Protein AF-A0A9W8MQJ8-F1 (afdb_monomer)

Secondary structure (DSSP, 8-state):
---HHHHHHHHHHHHHHHHHHHHHHHHHHHHHHHHHHHHHHHHHHHHHHHHHHHHHHHHHHHTTTSTTHHHHHHHHHHS-HHHH--EEEEEETTEEEEEEEEETTB-TTHHHHHHHHHHHHHHHHHTTSSSPPSSPPPPPEEEEEEEE-PPPPTT-BGGGB-HHHHHHS-HHHHHHHTPBPP----B-HHHHHHHHTTTT--STTGGGGSPPTT-TTSPPTT--B-TT----

Foldseek 3Di:
DQDPVNVVVVVVVVVVVVVVVVVVVVVVVVVVVVVVVVVVVVVVVLVVLVVLLVLLLVLLVVVVPDPLSVVVNVQSVPDDSPLLAPWDFDDDPNATATEGAAEQFFQPLCVVVSLLSVLSSVLVQCVPPLAGDDDDDDAAYHYDPHYDPDDDAADEEPLGTHPVVCVPDDPVVNVVSPHDHHDWRWAALQSSLSSVQCSQPRDRNCSVSRHDSPDPVRDDHDDTDTSRPDPD

Structure (mmCIF, N/CA/C/O backbone):
data_AF-A0A9W8MQJ8-F1
#
_entry.id   AF-A0A9W8MQJ8-F1
#
loop_
_atom_site.group_PDB
_atom_site.id
_atom_site.type_symbol
_atom_site.label_atom_id
_atom_site.label_alt_id
_atom_site.label_comp_id
_atom_site.label_asym_id
_atom_site.label_entity_id
_atom_site.label_seq_id
_atom_site.pdbx_PDB_ins_code
_atom_site.Cartn_x
_atom_site.Cartn_y
_atom_site.Cartn_z
_atom_site.occupancy
_atom_site.B_iso_or_equiv
_atom_site.auth_seq_id
_atom_site.auth_comp_id
_atom_site.auth_asym_id
_atom_site.auth_atom_id
_atom_site.pdbx_PDB_model_num
ATOM 1 N N . MET A 1 1 ? -37.441 23.203 63.331 1.00 67.31 1 MET A N 1
ATOM 2 C CA . MET A 1 1 ? -36.035 23.639 63.467 1.00 67.31 1 MET A CA 1
ATOM 3 C C . MET A 1 1 ? -35.175 22.604 62.772 1.00 67.31 1 MET A C 1
ATOM 5 O O . MET A 1 1 ? -35.287 21.440 63.124 1.00 67.31 1 MET A O 1
ATOM 9 N N . ILE A 1 2 ? -34.408 23.003 61.759 1.00 65.81 2 ILE A N 1
ATOM 10 C CA . ILE A 1 2 ? -33.401 22.131 61.138 1.00 65.81 2 ILE A CA 1
ATOM 11 C C . ILE A 1 2 ? -32.207 22.109 62.092 1.00 65.81 2 ILE A C 1
ATOM 13 O O . ILE A 1 2 ? -31.791 23.170 62.564 1.00 65.81 2 ILE A O 1
ATOM 17 N N . THR A 1 3 ? -31.699 20.929 62.436 1.00 83.75 3 THR A N 1
ATOM 18 C CA . THR A 1 3 ? -30.533 20.832 63.321 1.00 83.75 3 THR A CA 1
ATOM 19 C C . THR A 1 3 ? -29.266 21.237 62.563 1.00 83.75 3 THR A C 1
ATOM 21 O O . THR A 1 3 ? -29.166 21.065 61.349 1.00 83.75 3 THR A O 1
ATOM 24 N N . LEU A 1 4 ? -28.275 21.786 63.269 1.00 77.69 4 LEU A N 1
ATOM 25 C CA . LEU A 1 4 ? -26.980 22.163 62.681 1.00 77.69 4 LEU A CA 1
ATOM 26 C C . LEU A 1 4 ? -26.311 20.993 61.934 1.00 77.69 4 LEU A C 1
ATOM 28 O O . LEU A 1 4 ? -25.700 21.204 60.889 1.00 77.6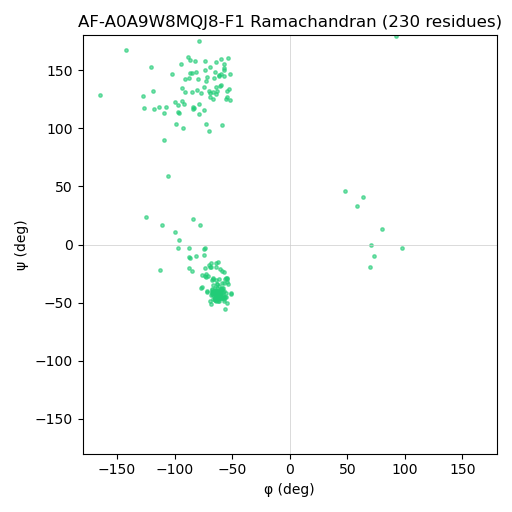9 4 LEU A O 1
ATOM 32 N N . GLU A 1 5 ? -26.495 19.761 62.412 1.00 76.38 5 GLU A N 1
ATOM 33 C CA . GLU A 1 5 ? -26.018 18.545 61.739 1.00 76.38 5 GLU A CA 1
ATOM 34 C C . GLU A 1 5 ? -26.716 18.284 60.398 1.00 76.38 5 GLU A C 1
ATOM 36 O O . GLU A 1 5 ? -26.059 17.914 59.426 1.00 76.38 5 GLU A O 1
ATOM 41 N N . GLN A 1 6 ? -28.030 18.520 60.309 1.00 78.44 6 GLN A N 1
ATOM 42 C CA . GLN A 1 6 ? -28.776 18.383 59.053 1.00 78.44 6 GLN A CA 1
ATOM 43 C C . GLN A 1 6 ? -28.312 19.414 58.017 1.00 78.44 6 GLN A C 1
ATOM 45 O O . GLN A 1 6 ? -28.150 19.080 56.843 1.00 78.44 6 GLN A O 1
ATOM 50 N N . ALA A 1 7 ? -28.040 20.650 58.449 1.00 79.81 7 ALA A N 1
ATOM 51 C CA . ALA A 1 7 ? -27.494 21.687 57.577 1.00 79.81 7 ALA A CA 1
ATOM 52 C C . ALA A 1 7 ? -26.069 21.348 57.099 1.00 79.81 7 ALA A C 1
ATOM 54 O O . ALA A 1 7 ? -25.767 21.502 55.915 1.00 79.81 7 ALA A O 1
ATOM 55 N N . ALA A 1 8 ? -25.211 20.831 57.985 1.00 82.88 8 ALA A N 1
ATOM 56 C CA . ALA A 1 8 ? -23.853 20.413 57.635 1.00 82.88 8 ALA A CA 1
ATOM 57 C C . ALA A 1 8 ? -23.849 19.243 56.635 1.00 82.88 8 ALA A C 1
ATOM 59 O O . ALA A 1 8 ? -23.173 19.315 55.609 1.00 82.88 8 ALA A O 1
ATOM 60 N N . SER A 1 9 ? -24.664 18.212 56.878 1.00 84.19 9 SER A N 1
ATOM 61 C CA . SER A 1 9 ? -24.816 17.061 55.978 1.00 84.19 9 SER A CA 1
ATOM 62 C C . SER A 1 9 ? -25.276 17.480 54.576 1.00 84.19 9 SER A C 1
ATOM 64 O O . SER A 1 9 ? -24.737 17.005 53.574 1.00 84.19 9 SER A O 1
ATOM 66 N N . PHE A 1 10 ? -26.208 18.432 54.494 1.00 89.00 10 PHE A N 1
ATOM 67 C CA . PHE A 1 10 ? -26.701 18.957 53.223 1.00 89.00 10 PHE A CA 1
ATOM 68 C C . PHE A 1 10 ? -25.620 19.708 52.427 1.00 89.00 10 PHE A C 1
ATOM 70 O O . PHE A 1 10 ? -25.479 19.495 51.222 1.00 89.00 10 PHE A O 1
ATOM 77 N N . VAL A 1 11 ? -24.807 20.541 53.087 1.00 91.62 11 VAL A N 1
ATOM 78 C CA . VAL A 1 11 ? -23.698 21.268 52.438 1.00 91.62 11 VAL A CA 1
ATOM 79 C C . VAL A 1 11 ? -22.618 20.309 51.934 1.00 91.62 11 VAL A C 1
ATOM 81 O O . VAL A 1 11 ? -22.105 20.486 50.824 1.00 91.62 11 VAL A O 1
ATOM 84 N N . THR A 1 12 ? -22.296 19.266 52.705 1.00 90.44 12 THR A N 1
ATOM 85 C CA . THR A 1 12 ? -21.372 18.215 52.264 1.00 90.44 12 THR A CA 1
ATOM 86 C C . THR A 1 12 ? -21.927 17.489 51.042 1.00 90.44 12 THR A C 1
ATOM 88 O O . THR A 1 12 ? -21.220 17.367 50.047 1.00 90.44 12 THR A O 1
ATOM 91 N N . HIS A 1 13 ? -23.204 17.097 51.064 1.00 89.88 13 HIS A N 1
ATOM 92 C CA . HIS A 1 13 ? -23.845 16.419 49.939 1.00 89.88 13 HIS A CA 1
ATOM 93 C C . HIS A 1 13 ? -23.846 17.269 48.658 1.00 89.88 13 HIS A C 1
ATOM 95 O O . HIS A 1 13 ? -23.476 16.772 47.595 1.00 89.88 13 HIS A O 1
ATOM 101 N N . LEU A 1 14 ? -24.172 18.563 48.749 1.00 93.75 14 LEU A N 1
ATOM 102 C CA . LEU A 1 14 ? -24.102 19.479 47.604 1.00 93.75 14 LEU A CA 1
ATOM 103 C C . LEU A 1 14 ? -22.675 19.646 47.066 1.00 93.75 14 LEU A C 1
ATOM 105 O O . LEU A 1 14 ? -22.480 19.725 45.853 1.00 93.75 14 LEU A O 1
ATOM 109 N N . SER A 1 15 ? -21.676 19.679 47.949 1.00 90.56 15 SER A N 1
ATOM 110 C CA . SER A 1 15 ? -20.266 19.754 47.551 1.00 90.56 15 SER A CA 1
ATOM 111 C C . SER A 1 15 ? -19.833 18.491 46.804 1.00 90.56 15 SER A C 1
ATOM 113 O O . SER A 1 15 ? -19.193 18.589 45.758 1.00 90.56 15 SER A O 1
ATOM 115 N N . THR A 1 16 ? -20.245 17.315 47.283 1.00 92.31 16 THR A N 1
ATOM 116 C CA . THR A 1 16 ? -20.010 16.036 46.603 1.00 92.31 16 THR A CA 1
ATOM 117 C C . THR A 1 16 ? -20.702 15.988 45.242 1.00 92.31 16 THR A C 1
ATOM 119 O O . THR A 1 16 ? -20.059 15.654 44.255 1.00 92.31 16 THR A O 1
ATOM 122 N N . LEU A 1 17 ? -21.973 16.397 45.149 1.00 91.00 17 LEU A N 1
ATOM 123 C CA . LEU A 1 17 ? -22.694 16.453 43.871 1.00 91.00 17 LEU A CA 1
ATOM 124 C C . LEU A 1 17 ? -22.015 17.384 42.861 1.00 91.00 17 LEU A C 1
ATOM 126 O O . LEU A 1 17 ? -21.925 17.054 41.680 1.00 91.00 17 LEU A O 1
ATOM 130 N N . ARG A 1 18 ? -21.503 18.533 43.317 1.00 91.06 18 ARG A N 1
ATOM 131 C CA . ARG A 1 18 ? -20.758 19.462 42.462 1.00 91.06 18 ARG A CA 1
ATOM 132 C C . ARG A 1 18 ? -19.459 18.843 41.944 1.00 91.06 18 ARG A C 1
ATOM 134 O O . ARG A 1 18 ? -19.143 19.046 40.777 1.00 91.06 18 ARG A O 1
ATOM 141 N N . LEU A 1 19 ? -18.728 18.103 42.780 1.00 90.12 19 LEU A N 1
ATOM 142 C CA . 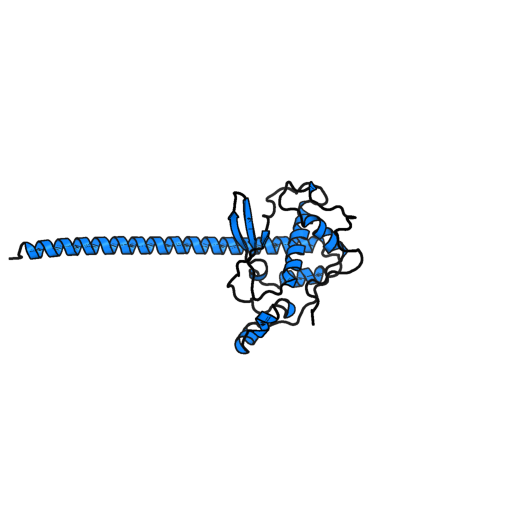LEU A 1 19 ? -17.523 17.385 42.355 1.00 90.12 19 LEU A CA 1
ATOM 143 C C . LEU A 1 19 ? -17.857 16.306 41.321 1.00 90.12 19 LEU A C 1
ATOM 145 O O . LEU A 1 19 ? -17.273 16.324 40.244 1.00 90.12 19 LEU A O 1
ATOM 149 N N . CYS A 1 20 ? -18.867 15.470 41.579 1.00 89.69 20 CYS A N 1
ATOM 150 C CA . CYS A 1 20 ? -19.308 14.452 40.621 1.00 89.69 20 CYS A CA 1
ATOM 151 C C . CYS A 1 20 ? -19.744 15.060 39.278 1.00 89.69 20 CYS A C 1
ATOM 153 O O . CYS A 1 20 ? -19.476 14.485 38.228 1.00 89.69 20 CYS A O 1
ATOM 155 N N . LEU A 1 21 ? -20.392 16.231 39.288 1.00 88.44 21 LEU A N 1
ATOM 156 C CA . LEU A 1 21 ? -20.777 16.932 38.060 1.00 88.44 21 LEU A CA 1
ATOM 157 C C . LEU A 1 21 ? -19.558 17.451 37.280 1.00 88.44 21 LEU A C 1
ATOM 159 O O . LEU A 1 21 ? -19.539 17.374 36.055 1.00 88.44 21 LEU A O 1
ATOM 163 N N . ILE A 1 22 ? -18.547 17.985 37.972 1.00 86.75 22 ILE A N 1
ATOM 164 C CA . ILE A 1 22 ? -17.299 18.443 37.341 1.00 86.75 22 ILE A CA 1
ATOM 165 C C . ILE A 1 22 ? -16.552 17.257 36.726 1.00 86.75 22 ILE A C 1
ATOM 167 O O . ILE A 1 22 ? -16.147 17.345 35.571 1.00 86.75 22 ILE A O 1
ATOM 171 N N . GLU A 1 23 ? -16.422 16.153 37.461 1.00 85.94 23 GLU A N 1
ATOM 172 C CA . GLU A 1 23 ? -15.783 14.922 36.983 1.00 85.94 23 GLU A CA 1
ATOM 173 C C . GLU A 1 23 ? -16.525 14.332 35.776 1.00 85.94 23 GLU A C 1
ATOM 175 O O . GLU A 1 23 ? -15.894 13.962 34.791 1.00 85.94 23 GLU A O 1
ATOM 180 N N . ALA A 1 24 ? -17.862 14.310 35.803 1.00 78.25 24 ALA A N 1
ATOM 181 C CA . ALA A 1 24 ? -18.671 13.843 34.677 1.00 78.25 24 ALA A CA 1
ATOM 182 C C . ALA A 1 24 ? -18.497 14.718 33.423 1.00 78.25 24 ALA A C 1
ATOM 184 O O . ALA A 1 24 ? -18.407 14.191 32.315 1.00 78.25 24 ALA A O 1
ATOM 185 N N . ASN A 1 25 ? -18.408 16.042 33.587 1.00 82.19 25 ASN A N 1
ATOM 186 C CA . ASN A 1 25 ? -18.153 16.957 32.472 1.00 82.19 25 ASN A CA 1
ATOM 187 C C . ASN A 1 25 ? -16.734 16.785 31.910 1.00 82.19 25 ASN A C 1
ATOM 189 O O . ASN A 1 25 ? -16.569 16.715 30.698 1.00 82.19 25 ASN A O 1
ATOM 193 N N . GLN A 1 26 ? -15.724 16.655 32.777 1.00 78.81 26 GLN A N 1
ATOM 194 C CA . GLN A 1 26 ? -14.336 16.419 32.367 1.00 78.81 26 GLN A CA 1
ATOM 195 C C . GLN A 1 26 ? -14.179 15.089 31.623 1.00 78.81 26 GLN A C 1
ATOM 197 O O . GLN A 1 26 ? -13.548 15.053 30.572 1.00 78.81 26 GLN A O 1
ATOM 202 N N . ALA A 1 27 ? -14.804 14.018 32.118 1.00 75.88 27 ALA A N 1
ATOM 203 C CA . ALA A 1 27 ? -14.804 12.724 31.442 1.00 75.88 27 ALA A CA 1
ATOM 204 C C . ALA A 1 27 ? -15.472 12.799 30.055 1.00 75.88 27 ALA A C 1
ATOM 206 O O . ALA A 1 27 ? -14.967 12.214 29.097 1.00 75.88 27 ALA A O 1
ATOM 207 N N . GLY A 1 28 ? -16.573 13.551 29.928 1.00 79.44 28 GLY A N 1
ATOM 208 C CA . GLY A 1 28 ? -17.233 13.791 28.642 1.00 79.44 28 GLY A CA 1
ATOM 209 C C . GLY A 1 28 ? -16.370 14.586 27.653 1.00 79.44 28 GLY A C 1
ATOM 210 O O . GLY A 1 28 ? -16.335 14.257 26.465 1.00 79.44 28 GLY A O 1
ATOM 211 N N . ASP A 1 29 ? -15.640 15.594 28.136 1.00 81.25 29 ASP A N 1
ATOM 212 C CA . ASP A 1 29 ? -14.709 16.384 27.324 1.00 81.25 29 ASP A CA 1
ATOM 213 C C . ASP A 1 29 ? -13.515 15.533 26.848 1.00 81.25 29 ASP A C 1
ATOM 215 O O . ASP A 1 29 ? -13.166 15.567 25.664 1.00 81.25 29 ASP A O 1
ATOM 219 N N . GLU A 1 30 ? -12.937 14.707 27.729 1.00 79.38 30 GLU A N 1
ATOM 220 C CA . GLU A 1 30 ? -11.841 13.786 27.397 1.00 79.38 30 GLU A CA 1
ATOM 221 C C . GLU A 1 30 ? -12.255 12.728 26.364 1.00 79.38 30 GLU A C 1
ATOM 223 O O . GLU A 1 30 ? -11.516 12.473 25.408 1.00 79.38 30 GLU A O 1
ATOM 228 N N . GLU A 1 31 ? -13.443 12.130 26.507 1.00 81.75 31 GLU A N 1
ATOM 229 C CA . GLU A 1 31 ? -13.966 11.151 25.546 1.00 81.75 31 GLU A CA 1
ATOM 230 C C . GLU A 1 31 ? -14.165 11.782 24.160 1.00 81.75 31 GLU A C 1
ATOM 232 O O . GLU A 1 31 ? -13.791 11.207 23.131 1.00 81.75 31 GLU A O 1
ATOM 237 N N . HIS A 1 32 ? -14.712 12.996 24.119 1.00 81.06 32 HIS A N 1
ATOM 238 C CA . HIS A 1 32 ? -14.928 13.729 22.879 1.00 81.06 32 HIS A CA 1
ATOM 239 C C . HIS A 1 32 ? -13.612 14.141 22.200 1.00 81.06 32 HIS A C 1
ATOM 241 O O . HIS A 1 32 ? -13.482 14.014 20.975 1.00 81.06 32 HIS A O 1
ATOM 247 N N . ASP A 1 33 ? -12.615 14.582 22.966 1.00 86.56 33 ASP A N 1
ATOM 248 C CA . ASP A 1 33 ? -11.288 14.902 22.441 1.00 86.56 33 ASP A CA 1
ATOM 249 C C . ASP A 1 33 ? -10.565 13.652 21.928 1.00 86.56 33 ASP A C 1
ATOM 251 O O . ASP A 1 33 ? -9.983 13.672 20.837 1.00 86.56 33 ASP A O 1
ATOM 255 N N . GLN A 1 34 ? -10.670 12.532 22.645 1.00 86.06 34 GLN A N 1
ATOM 256 C CA . GLN A 1 34 ? -10.116 11.254 22.210 1.00 86.06 34 GLN A CA 1
ATOM 257 C C . GLN A 1 34 ? -10.757 10.784 20.898 1.00 86.06 34 GLN A C 1
ATOM 259 O O . GLN A 1 34 ? -10.046 10.420 19.956 1.00 86.06 34 GLN A O 1
ATOM 264 N N . LYS A 1 35 ? -12.086 10.879 20.784 1.00 87.88 35 LYS A N 1
ATOM 265 C CA . LYS A 1 35 ? -12.815 10.548 19.555 1.00 87.88 35 LYS A CA 1
ATOM 266 C C . LYS A 1 35 ? -12.356 11.401 18.371 1.00 87.88 35 LYS A C 1
ATOM 268 O O . LYS A 1 35 ? -12.058 10.860 17.307 1.00 87.88 35 LYS A O 1
ATOM 273 N N . LYS A 1 36 ? -12.215 12.719 18.555 1.00 90.56 36 LYS A N 1
ATOM 274 C CA . LYS A 1 36 ? -11.682 13.619 17.516 1.00 90.56 36 LYS A CA 1
ATOM 275 C C . LYS A 1 36 ? -10.269 13.237 17.088 1.00 90.56 36 LYS A C 1
ATOM 277 O O . LYS A 1 36 ? -9.956 13.273 15.897 1.00 90.56 36 LYS A O 1
ATOM 282 N N . LEU A 1 37 ? -9.401 12.892 18.038 1.00 87.50 37 LEU A N 1
ATOM 283 C CA . LEU A 1 37 ? -8.038 12.456 17.736 1.00 87.50 37 LEU A CA 1
ATOM 284 C C . LEU A 1 37 ? -8.032 11.164 16.916 1.00 87.50 37 LEU A C 1
ATOM 286 O O . LEU A 1 37 ? -7.226 11.032 15.992 1.00 87.50 37 LEU A O 1
ATOM 290 N N . ASP A 1 38 ? -8.915 10.221 17.226 1.00 87.31 38 ASP A N 1
ATOM 291 C CA . ASP A 1 38 ? -8.998 8.953 16.508 1.00 87.31 38 ASP A CA 1
ATOM 292 C C . ASP A 1 38 ? -9.584 9.125 15.100 1.00 87.31 38 ASP A C 1
ATOM 294 O O . ASP A 1 38 ? -8.994 8.622 14.140 1.00 87.31 38 ASP A O 1
ATOM 298 N N . GLU A 1 39 ? -10.611 9.962 14.932 1.00 89.94 39 GLU A N 1
ATOM 299 C CA . GLU A 1 39 ? -11.131 10.363 13.615 1.00 89.94 39 GLU A CA 1
ATOM 300 C C . GLU A 1 39 ? -10.041 11.025 12.753 1.00 89.94 39 GLU A C 1
ATOM 302 O O . GLU A 1 39 ? -9.852 10.677 11.583 1.00 89.94 39 GLU A O 1
ATOM 307 N N . GLN A 1 40 ? -9.252 11.940 13.326 1.00 89.44 40 GLN A N 1
ATOM 308 C CA . GLN A 1 40 ? -8.136 12.580 12.622 1.00 89.44 40 GLN A CA 1
ATOM 309 C C . GLN A 1 40 ? -7.056 11.572 12.210 1.00 89.44 40 GLN A C 1
ATOM 311 O O . GLN A 1 40 ? -6.520 11.645 11.096 1.00 89.44 40 GLN A O 1
ATOM 316 N N . LYS A 1 41 ? -6.717 10.615 13.086 1.00 87.12 41 LYS A N 1
ATOM 317 C CA . LYS A 1 41 ? -5.761 9.544 12.765 1.00 87.12 41 LYS A CA 1
ATOM 318 C C . LYS A 1 41 ? -6.274 8.684 11.618 1.00 87.12 41 LYS A C 1
ATOM 320 O O . LYS A 1 41 ? -5.488 8.360 10.722 1.00 87.12 41 LYS A O 1
ATOM 325 N N . GLU A 1 42 ? -7.551 8.326 11.632 1.00 86.81 42 GLU A N 1
ATOM 326 C CA . GLU A 1 42 ? -8.173 7.485 10.615 1.00 86.81 42 GLU A CA 1
ATOM 327 C C . GLU A 1 42 ? -8.218 8.194 9.255 1.00 86.81 42 GLU A C 1
ATOM 329 O O . GLU A 1 42 ? -7.717 7.657 8.262 1.00 86.81 42 GLU A O 1
ATOM 334 N N . GLN A 1 43 ? -8.647 9.459 9.219 1.00 89.12 43 GLN A N 1
ATOM 335 C CA . GLN A 1 43 ? -8.605 10.296 8.015 1.00 89.12 43 GLN A CA 1
ATOM 336 C C . GLN A 1 43 ? -7.179 10.427 7.459 1.00 89.12 43 GLN A C 1
ATOM 338 O O . GLN A 1 43 ? -6.938 10.278 6.256 1.00 89.12 43 GLN A O 1
ATOM 343 N N . ALA A 1 44 ? -6.186 10.647 8.327 1.00 88.00 44 ALA A N 1
ATOM 344 C CA . ALA A 1 44 ? -4.787 10.721 7.919 1.00 88.00 44 ALA A CA 1
ATOM 345 C C . ALA A 1 44 ? -4.252 9.373 7.401 1.00 88.00 44 ALA A C 1
A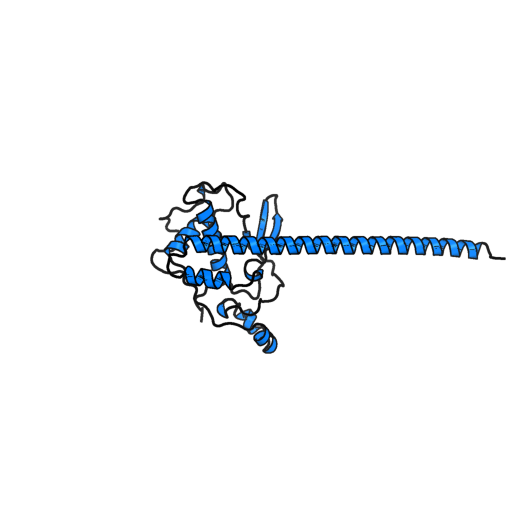TOM 347 O O . ALA A 1 44 ? -3.403 9.341 6.502 1.00 88.00 44 ALA A O 1
ATOM 348 N N . GLN A 1 45 ? -4.690 8.241 7.958 1.00 86.31 45 GLN A N 1
ATOM 349 C CA . GLN A 1 45 ? -4.380 6.909 7.429 1.00 86.31 45 GLN A CA 1
ATOM 350 C C . GLN A 1 45 ? -5.002 6.704 6.048 1.00 86.31 45 GLN A C 1
ATOM 352 O O . GLN A 1 45 ? -4.308 6.273 5.123 1.00 86.31 45 GLN A O 1
ATOM 357 N N . GLU A 1 46 ? -6.271 7.058 5.877 1.00 89.75 46 GLU A N 1
ATOM 358 C CA . GLU A 1 46 ? -6.972 6.907 4.610 1.00 89.75 46 GLU A CA 1
ATOM 359 C C . GLU A 1 46 ? -6.328 7.753 3.506 1.00 89.75 46 GLU A C 1
ATOM 361 O O . GLU A 1 46 ? -5.970 7.226 2.449 1.00 89.75 46 GLU A O 1
ATOM 366 N N . MET A 1 47 ? -6.064 9.037 3.767 1.00 90.06 47 MET A N 1
ATOM 367 C CA . MET A 1 47 ? -5.379 9.919 2.817 1.00 90.06 47 MET A CA 1
ATOM 368 C C . MET A 1 47 ? -3.999 9.383 2.425 1.00 90.06 47 MET A C 1
ATOM 370 O O . MET A 1 47 ? -3.605 9.453 1.257 1.00 90.06 47 MET A O 1
ATOM 374 N N . ARG A 1 48 ? -3.264 8.771 3.363 1.00 88.50 48 ARG A N 1
ATOM 375 C CA . ARG A 1 48 ? -1.995 8.091 3.056 1.00 88.50 48 ARG A CA 1
ATOM 376 C C . ARG A 1 48 ? -2.191 6.892 2.135 1.00 88.50 48 ARG A C 1
ATOM 378 O O . ARG A 1 48 ? -1.418 6.748 1.186 1.00 88.50 48 ARG A O 1
ATOM 385 N N . ARG A 1 49 ? -3.204 6.052 2.376 1.00 90.75 49 ARG A N 1
ATOM 386 C CA . ARG A 1 49 ? -3.533 4.925 1.487 1.00 90.75 49 ARG A CA 1
ATOM 387 C C . ARG A 1 49 ? -3.891 5.430 0.086 1.00 90.75 49 ARG A C 1
ATOM 389 O O . ARG A 1 49 ? -3.384 4.878 -0.890 1.00 90.75 49 ARG A O 1
ATOM 396 N N . ARG A 1 50 ? -4.681 6.510 -0.020 1.00 92.75 50 ARG A N 1
ATOM 397 C CA . ARG A 1 50 ? -5.083 7.122 -1.306 1.00 92.75 50 ARG A CA 1
ATOM 398 C C . ARG A 1 50 ? -3.873 7.624 -2.077 1.00 92.75 50 ARG A C 1
ATOM 400 O O . ARG A 1 50 ? -3.693 7.260 -3.237 1.00 92.75 50 ARG A O 1
ATOM 407 N N . ASN A 1 51 ? -2.996 8.371 -1.410 1.00 92.06 51 ASN A N 1
ATOM 408 C CA . ASN A 1 51 ? -1.761 8.871 -2.008 1.00 92.06 51 ASN A CA 1
ATOM 409 C C . ASN A 1 51 ? -0.848 7.730 -2.470 1.00 92.06 51 ASN A C 1
ATOM 411 O O . ASN A 1 51 ? -0.333 7.766 -3.585 1.00 92.06 51 ASN A O 1
ATOM 415 N N . LEU A 1 52 ? -0.687 6.688 -1.650 1.00 92.44 52 LEU A N 1
ATOM 416 C CA . LEU A 1 52 ? 0.123 5.525 -2.001 1.00 92.44 52 LEU A CA 1
ATOM 417 C C . LEU A 1 52 ? -0.433 4.786 -3.223 1.00 92.44 52 LEU A C 1
ATOM 419 O O . LEU A 1 52 ? 0.326 4.473 -4.140 1.00 92.44 52 LEU A O 1
ATOM 423 N N . ARG A 1 53 ? -1.747 4.526 -3.256 1.00 94.50 53 ARG A N 1
ATOM 424 C CA . ARG A 1 53 ? -2.423 3.942 -4.423 1.00 94.50 53 ARG A CA 1
ATOM 425 C C . ARG A 1 53 ? -2.200 4.812 -5.658 1.00 94.50 53 ARG A C 1
ATOM 427 O O . ARG A 1 53 ? -1.755 4.299 -6.680 1.00 94.50 53 ARG A O 1
ATOM 434 N N . GLY A 1 54 ? -2.414 6.123 -5.540 1.00 94.81 54 GLY A N 1
ATOM 435 C CA . GLY A 1 54 ? -2.205 7.086 -6.621 1.00 94.81 54 GLY A CA 1
ATOM 436 C C . GLY A 1 54 ? -0.779 7.063 -7.175 1.00 94.81 54 GLY A C 1
ATOM 437 O O . GLY A 1 54 ? -0.590 7.008 -8.388 1.00 94.81 54 GLY A O 1
ATOM 438 N N . TRP A 1 55 ? 0.237 7.028 -6.310 1.00 93.75 55 TRP A N 1
ATOM 439 C CA . TRP A 1 55 ? 1.640 6.966 -6.732 1.00 93.75 55 TRP A CA 1
ATOM 440 C C . TRP A 1 55 ? 2.013 5.646 -7.400 1.00 93.75 55 TRP A C 1
ATOM 442 O O . TRP A 1 55 ? 2.754 5.664 -8.383 1.00 93.75 55 TRP A O 1
ATOM 452 N N . ARG A 1 56 ? 1.499 4.516 -6.899 1.00 95.00 56 ARG A N 1
ATOM 453 C CA . ARG A 1 56 ? 1.715 3.196 -7.511 1.00 95.00 56 ARG A CA 1
ATOM 454 C C . ARG A 1 56 ? 1.072 3.121 -8.894 1.00 95.00 56 ARG A C 1
ATOM 456 O O . ARG A 1 56 ? 1.743 2.740 -9.847 1.00 95.00 56 ARG A O 1
ATOM 463 N N . LEU A 1 57 ? -0.176 3.578 -9.022 1.00 95.38 57 LEU A N 1
ATOM 464 C CA . LEU A 1 57 ? -0.862 3.671 -10.313 1.00 95.38 57 LEU A CA 1
ATOM 465 C C . LEU A 1 57 ? -0.110 4.585 -11.283 1.00 95.38 57 LEU A C 1
ATOM 467 O O . LEU A 1 57 ? 0.111 4.210 -12.430 1.00 95.38 57 LEU A O 1
ATOM 471 N N . ALA A 1 58 ? 0.328 5.761 -10.829 1.00 94.75 58 ALA A N 1
ATOM 472 C CA . ALA A 1 58 ? 1.109 6.675 -11.656 1.00 94.75 58 ALA A CA 1
ATOM 473 C C . ALA A 1 58 ? 2.424 6.037 -12.130 1.00 94.75 58 ALA A C 1
ATOM 475 O O . ALA A 1 58 ? 2.758 6.155 -13.305 1.00 94.75 58 ALA A O 1
ATOM 476 N N . ALA A 1 59 ? 3.138 5.323 -11.254 1.00 93.88 59 ALA A N 1
ATOM 477 C CA . ALA A 1 59 ? 4.379 4.635 -11.604 1.00 93.88 59 ALA A CA 1
ATOM 478 C C . ALA A 1 59 ? 4.152 3.530 -12.650 1.00 93.88 59 ALA A C 1
ATOM 480 O O . ALA A 1 59 ? 4.880 3.463 -13.637 1.00 93.88 59 ALA A O 1
ATOM 481 N N . CYS A 1 60 ? 3.106 2.716 -12.489 1.00 94.69 60 CYS A N 1
ATOM 482 C CA . CYS A 1 60 ? 2.748 1.693 -13.470 1.00 94.69 60 CYS A CA 1
ATOM 483 C C . CYS A 1 60 ? 2.312 2.294 -14.815 1.00 94.69 60 CYS A C 1
ATOM 485 O O . CYS A 1 60 ? 2.697 1.774 -15.859 1.00 94.69 60 CYS A O 1
ATOM 487 N N . LYS A 1 61 ? 1.585 3.422 -14.820 1.00 95.56 61 LYS A N 1
ATOM 488 C CA . LYS A 1 61 ? 1.177 4.119 -16.056 1.00 95.56 61 LYS A CA 1
ATOM 489 C C . LYS A 1 61 ? 2.373 4.537 -16.918 1.00 95.56 61 LYS A C 1
ATOM 491 O O . LYS A 1 61 ? 2.269 4.487 -18.140 1.00 95.56 61 LYS A O 1
ATOM 496 N N . GLN A 1 62 ? 3.508 4.888 -16.308 1.00 93.75 62 GLN A N 1
ATOM 497 C CA . GLN A 1 62 ? 4.727 5.272 -17.037 1.00 93.75 62 GLN A CA 1
ATOM 498 C C . GLN A 1 62 ? 5.344 4.113 -17.829 1.00 93.75 62 GLN A C 1
ATOM 500 O O . GLN A 1 62 ? 5.965 4.338 -18.862 1.00 93.75 62 GLN A O 1
ATOM 505 N N . VAL A 1 63 ? 5.154 2.875 -17.370 1.00 94.50 63 VAL A N 1
ATOM 506 C CA . VAL A 1 63 ? 5.697 1.663 -18.006 1.00 94.50 63 VAL A CA 1
ATOM 507 C C . VAL A 1 63 ? 4.600 0.790 -18.624 1.00 94.50 63 VAL A C 1
ATOM 509 O O . VAL A 1 63 ? 4.843 -0.367 -18.949 1.00 94.50 63 VAL 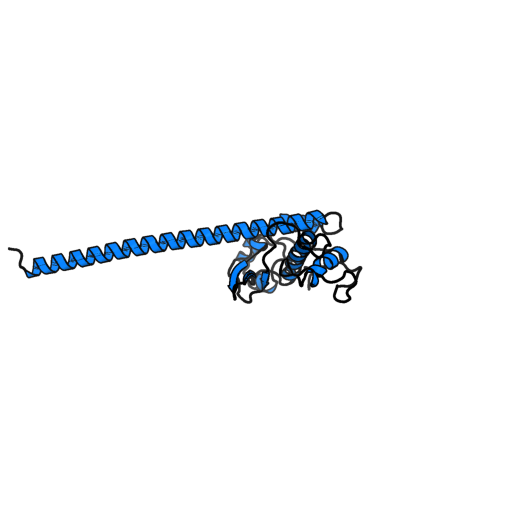A O 1
ATOM 512 N N . ARG A 1 64 ? 3.396 1.345 -18.833 1.00 93.69 64 ARG A N 1
ATOM 513 C CA . ARG A 1 64 ? 2.222 0.629 -19.369 1.00 93.69 64 ARG A CA 1
ATOM 514 C C . ARG A 1 64 ? 2.488 -0.062 -20.709 1.00 93.69 64 ARG A C 1
ATOM 516 O O . ARG A 1 64 ? 1.850 -1.059 -21.000 1.00 93.69 64 ARG A O 1
ATOM 523 N N . LYS A 1 65 ? 3.398 0.478 -21.525 1.00 92.81 65 LYS A N 1
ATOM 524 C CA . LYS A 1 65 ? 3.725 -0.067 -22.853 1.00 92.81 65 LYS A CA 1
ATOM 525 C C . LYS A 1 65 ? 4.443 -1.424 -22.802 1.00 92.81 65 LYS A C 1
ATOM 527 O O . LYS A 1 65 ? 4.521 -2.082 -23.830 1.00 92.81 65 LYS A O 1
ATOM 532 N N . HIS A 1 66 ? 4.988 -1.815 -21.649 1.00 92.25 66 HIS A N 1
ATOM 533 C CA . HIS A 1 66 ? 5.618 -3.122 -21.481 1.00 92.25 66 HIS A CA 1
ATOM 534 C C . HIS A 1 66 ? 4.558 -4.197 -21.222 1.00 92.25 66 HIS A C 1
ATOM 536 O O . HIS A 1 66 ? 3.526 -3.920 -20.604 1.00 92.25 66 HIS A O 1
ATOM 542 N N . HIS A 1 67 ? 4.820 -5.425 -21.672 1.00 89.75 67 HIS A N 1
ATOM 543 C CA . HIS A 1 67 ? 3.898 -6.550 -21.502 1.00 89.75 67 HIS A CA 1
ATOM 544 C C . HIS A 1 67 ? 3.569 -6.790 -20.019 1.00 89.75 67 HIS A C 1
ATOM 546 O O . HIS A 1 67 ? 4.345 -6.439 -19.137 1.00 89.75 67 HIS A O 1
ATOM 552 N N . GLY A 1 68 ? 2.379 -7.305 -19.708 1.00 87.56 68 GLY A N 1
ATOM 553 C CA . GLY A 1 68 ? 1.945 -7.575 -18.325 1.00 87.56 68 GLY A CA 1
ATOM 554 C C . GLY A 1 68 ? 1.674 -6.342 -17.439 1.00 87.56 68 GLY A C 1
ATOM 555 O O . GLY A 1 68 ? 0.929 -6.436 -16.461 1.00 87.56 68 GLY A O 1
ATOM 556 N N . MET A 1 69 ? 2.188 -5.153 -17.779 1.00 93.69 69 MET A N 1
ATOM 557 C CA . MET A 1 69 ? 1.987 -3.944 -16.968 1.00 93.69 69 MET A CA 1
ATOM 558 C C . MET A 1 69 ? 0.570 -3.370 -17.074 1.00 93.69 69 MET A C 1
ATOM 560 O O . MET A 1 69 ? 0.106 -2.733 -16.127 1.00 93.69 69 MET A O 1
ATOM 564 N N . GLU A 1 70 ? -0.131 -3.600 -18.185 1.00 92.81 70 GLU A N 1
ATOM 565 C CA . GLU A 1 70 ? -1.546 -3.234 -18.333 1.00 92.81 70 GLU A CA 1
ATOM 566 C C . GLU A 1 70 ? -2.448 -4.064 -17.412 1.00 92.81 70 GLU A C 1
ATOM 568 O O . GLU A 1 70 ? -3.290 -3.513 -16.704 1.00 92.81 70 GLU A O 1
ATOM 573 N N . GLU A 1 71 ? -2.193 -5.366 -17.324 1.00 91.25 71 GLU A N 1
ATOM 574 C CA . GLU A 1 71 ? -2.904 -6.257 -16.409 1.00 91.25 71 GLU A CA 1
ATOM 575 C C . GLU A 1 71 ? -2.614 -5.897 -14.944 1.00 91.25 71 GLU A C 1
ATOM 577 O O . GLU A 1 71 ? -3.524 -5.759 -14.126 1.00 91.25 71 GLU A O 1
ATOM 582 N N . CYS A 1 72 ? -1.348 -5.607 -14.625 1.00 92.12 72 CYS A N 1
ATOM 583 C CA . CYS A 1 72 ? -0.948 -5.076 -13.322 1.00 92.12 72 CYS A CA 1
ATOM 584 C C . CYS A 1 72 ? -1.704 -3.782 -12.963 1.00 92.12 72 CYS A C 1
ATOM 586 O O . CYS A 1 72 ? -2.154 -3.626 -11.827 1.00 92.12 72 CYS A O 1
ATOM 588 N N . LEU A 1 73 ? -1.885 -2.865 -13.922 1.00 93.94 73 LEU A N 1
ATOM 589 C CA . LEU A 1 73 ? -2.675 -1.645 -13.734 1.00 93.94 73 LEU A CA 1
ATOM 590 C C . LEU A 1 73 ? -4.149 -1.945 -13.470 1.00 93.94 73 LEU A C 1
ATOM 592 O O . LEU A 1 73 ? -4.709 -1.370 -12.540 1.00 93.94 73 LEU A O 1
ATOM 596 N N . ARG A 1 74 ? -4.756 -2.840 -14.255 1.00 93.75 74 ARG A N 1
ATOM 597 C CA . ARG A 1 74 ? -6.157 -3.251 -14.102 1.00 93.75 74 ARG A CA 1
ATOM 598 C C . ARG A 1 74 ? -6.415 -3.812 -12.706 1.00 93.75 74 ARG A C 1
ATOM 600 O O . ARG A 1 74 ? -7.348 -3.394 -12.027 1.00 93.75 74 ARG A O 1
ATOM 607 N N . ILE A 1 75 ? -5.535 -4.698 -12.249 1.00 92.56 75 ILE A N 1
ATOM 608 C CA . ILE A 1 75 ? -5.602 -5.300 -10.917 1.00 92.56 75 ILE A CA 1
ATOM 609 C C . ILE A 1 75 ? -5.403 -4.238 -9.833 1.00 92.56 75 ILE A C 1
ATOM 611 O O . ILE A 1 75 ? -6.196 -4.161 -8.900 1.00 92.56 75 ILE A O 1
ATOM 615 N N . LEU A 1 76 ? -4.387 -3.377 -9.954 1.00 93.12 76 LEU A N 1
ATOM 616 C CA . LEU A 1 76 ? -4.145 -2.300 -8.987 1.00 93.12 76 LEU A CA 1
ATOM 617 C C . LEU A 1 76 ? -5.286 -1.292 -8.892 1.00 93.12 76 LEU A C 1
ATOM 619 O O . LEU A 1 76 ? -5.465 -0.691 -7.832 1.00 93.12 76 LEU A O 1
ATOM 623 N N . ASP A 1 77 ? -6.024 -1.081 -9.979 1.00 93.00 77 ASP A N 1
ATOM 624 C CA . ASP A 1 77 ? -7.181 -0.199 -9.977 1.00 93.00 77 ASP A CA 1
ATOM 625 C C . ASP A 1 77 ? -8.400 -0.867 -9.321 1.00 93.00 77 ASP A C 1
ATOM 627 O O . ASP A 1 77 ? -9.099 -0.219 -8.544 1.00 93.00 77 ASP A O 1
ATOM 631 N N . ALA A 1 78 ? -8.592 -2.173 -9.535 1.00 92.50 78 ALA A N 1
ATOM 632 C CA . ALA A 1 78 ? -9.685 -2.950 -8.946 1.00 92.50 78 ALA A CA 1
ATOM 633 C C . ALA A 1 78 ? -9.517 -3.234 -7.441 1.00 92.50 78 ALA A C 1
ATOM 635 O O . ALA A 1 78 ? -10.499 -3.462 -6.736 1.00 92.50 78 ALA A O 1
ATOM 636 N N . ILE A 1 79 ? -8.283 -3.239 -6.933 1.00 92.69 79 ILE A N 1
ATOM 637 C CA . ILE A 1 79 ? -8.001 -3.567 -5.535 1.00 92.69 79 ILE A CA 1
ATOM 638 C C . ILE A 1 79 ? -8.498 -2.454 -4.578 1.00 92.69 79 ILE A C 1
ATOM 640 O O . ILE A 1 79 ? -8.161 -1.278 -4.761 1.00 92.69 79 ILE A O 1
ATOM 644 N N . PRO A 1 80 ? -9.222 -2.813 -3.497 1.00 92.75 80 PRO A N 1
ATOM 645 C CA . PRO A 1 80 ? -9.640 -1.893 -2.444 1.00 92.75 80 PRO A CA 1
ATOM 646 C C . PRO A 1 80 ? -8.495 -1.147 -1.750 1.00 92.75 80 PRO A C 1
ATOM 648 O O . PRO A 1 80 ? -7.377 -1.635 -1.576 1.00 92.75 80 PRO A O 1
ATOM 651 N N . LEU A 1 81 ? -8.803 0.051 -1.257 1.00 90.00 81 LEU A N 1
ATOM 652 C CA . LEU A 1 81 ? -7.820 0.966 -0.682 1.00 90.00 81 LEU A CA 1
ATOM 653 C C . LEU A 1 81 ? -7.063 0.396 0.536 1.00 90.00 81 LEU A C 1
ATOM 655 O O . LEU A 1 81 ? -5.855 0.614 0.682 1.00 90.00 81 LEU A O 1
ATOM 659 N N . ASN A 1 82 ? -7.760 -0.344 1.398 1.00 86.75 82 ASN A N 1
ATOM 660 C CA . ASN A 1 82 ? -7.211 -0.980 2.603 1.00 86.75 82 ASN A CA 1
ATOM 661 C C . ASN A 1 82 ? -6.153 -2.061 2.295 1.00 86.75 82 ASN A C 1
ATOM 663 O O . ASN A 1 82 ? -5.291 -2.343 3.127 1.00 86.75 82 ASN A O 1
ATOM 667 N N . VAL A 1 83 ? -6.116 -2.591 1.071 1.00 90.81 83 VAL A N 1
ATOM 668 C CA . VAL A 1 83 ? -5.102 -3.557 0.623 1.00 90.81 83 VAL A CA 1
ATOM 669 C C . VAL A 1 83 ? -3.762 -2.873 0.335 1.00 90.81 83 VAL A C 1
ATOM 671 O O . VAL A 1 83 ? -2.700 -3.484 0.465 1.00 90.81 83 VAL A O 1
ATOM 674 N N . HIS A 1 84 ? -3.738 -1.585 -0.010 1.00 88.31 84 HIS A N 1
ATOM 675 C CA . HIS A 1 84 ? -2.479 -0.930 -0.373 1.00 88.31 84 HIS A CA 1
ATOM 676 C C . HIS A 1 84 ? -1.550 -0.716 0.833 1.00 88.31 84 HIS A C 1
ATOM 678 O O . HIS A 1 84 ? -0.329 -0.668 0.645 1.00 88.31 84 HIS A O 1
ATOM 684 N N . SER A 1 85 ? -2.088 -0.593 2.054 1.00 80.75 85 SER A N 1
ATOM 685 C CA . SER A 1 85 ? -1.295 -0.263 3.243 1.00 80.75 85 SER A CA 1
ATOM 686 C C . SER A 1 85 ? -2.026 -0.521 4.567 1.00 80.75 85 SER A C 1
ATOM 688 O O . SER A 1 85 ? -3.081 0.066 4.801 1.00 80.75 85 SER A O 1
ATOM 690 N N . GLY A 1 86 ? -1.381 -1.255 5.476 1.00 76.44 86 GLY A N 1
ATOM 691 C CA . GLY A 1 86 ? -1.656 -1.232 6.921 1.00 76.44 86 GLY A CA 1
ATOM 692 C C . GLY A 1 86 ? -0.538 -0.481 7.650 1.00 76.44 86 GLY A C 1
ATOM 693 O O . GLY A 1 86 ? 0.217 -1.085 8.400 1.00 76.44 86 GLY A O 1
ATOM 694 N N . ASP A 1 87 ? -0.307 0.794 7.308 1.00 76.81 87 ASP A N 1
ATOM 695 C CA . ASP A 1 87 ? 0.859 1.537 7.813 1.00 76.81 87 ASP A CA 1
ATOM 696 C C . ASP A 1 87 ? 0.547 2.347 9.072 1.00 76.81 87 ASP A C 1
ATOM 698 O O . ASP A 1 87 ? -0.238 3.299 9.034 1.00 76.81 87 ASP A O 1
ATOM 702 N N . GLU A 1 88 ? 1.305 2.095 10.135 1.00 71.94 88 GLU A N 1
ATOM 703 C CA . GLU A 1 88 ? 1.366 2.962 11.308 1.00 71.94 88 GLU A CA 1
ATOM 704 C C . GLU A 1 88 ? 2.481 4.004 11.162 1.00 71.94 88 GLU A C 1
ATOM 706 O O . GLU A 1 88 ? 3.564 3.750 10.618 1.00 71.94 88 GLU A O 1
ATOM 711 N N . SER A 1 89 ? 2.225 5.221 11.645 1.00 70.25 89 SER A N 1
ATOM 712 C CA . SER A 1 89 ? 3.276 6.223 11.819 1.00 70.25 89 SER A CA 1
ATOM 713 C C . SER A 1 89 ? 4.119 5.857 13.032 1.00 70.25 89 SER A C 1
ATOM 715 O O . SER A 1 89 ? 3.623 5.893 14.154 1.00 70.25 89 SER A O 1
ATOM 717 N N . ALA A 1 90 ? 5.398 5.559 12.814 1.00 65.50 90 ALA A N 1
ATOM 718 C CA . ALA A 1 90 ? 6.337 5.287 13.891 1.00 65.50 90 ALA A CA 1
ATOM 719 C C . ALA A 1 90 ? 7.402 6.388 13.939 1.00 65.50 90 ALA A C 1
ATOM 721 O O . ALA A 1 90 ? 8.175 6.571 12.993 1.00 65.50 90 ALA A O 1
ATOM 722 N N . HIS A 1 91 ? 7.461 7.099 15.062 1.00 65.12 91 HIS A N 1
ATOM 723 C CA . HIS A 1 91 ? 8.554 8.010 15.381 1.00 65.12 91 HIS A CA 1
ATOM 724 C C . HIS A 1 91 ? 9.575 7.216 16.197 1.00 65.12 91 HIS A C 1
ATOM 726 O O . HIS A 1 91 ? 9.366 6.961 17.376 1.00 65.12 91 HIS A O 1
ATOM 732 N N . VAL A 1 92 ? 10.657 6.756 15.565 1.00 58.44 92 VAL A N 1
ATOM 733 C CA . VAL A 1 92 ? 11.738 6.052 16.276 1.00 58.44 92 VAL A CA 1
ATOM 734 C C . VAL A 1 92 ? 13.053 6.737 15.939 1.00 58.44 92 VAL A C 1
ATOM 736 O O . VAL A 1 92 ? 13.448 6.755 14.771 1.00 58.44 92 VAL A O 1
ATOM 739 N N . GLY A 1 93 ? 13.717 7.295 16.954 1.00 59.38 93 GLY A N 1
ATOM 740 C CA . GLY A 1 93 ? 15.035 7.927 16.819 1.00 59.38 93 GLY A CA 1
ATOM 741 C C . GLY A 1 93 ? 15.046 9.165 15.916 1.00 59.38 93 GLY A C 1
ATOM 742 O O . GLY A 1 93 ? 15.925 9.293 15.070 1.00 59.38 93 GLY A O 1
ATOM 743 N N . GLY A 1 94 ? 14.026 10.028 16.008 1.00 67.12 94 GLY A N 1
ATOM 744 C CA . GLY A 1 94 ? 13.962 11.299 15.264 1.00 67.12 94 GLY A CA 1
ATOM 745 C C . GLY A 1 94 ? 13.746 11.178 13.749 1.00 67.12 94 GLY A C 1
ATOM 746 O O . GLY A 1 94 ? 13.655 12.191 13.060 1.00 67.12 94 GLY A O 1
ATOM 747 N N . THR A 1 95 ? 13.631 9.960 13.206 1.00 69.25 95 THR A N 1
ATOM 748 C CA . THR A 1 95 ? 13.364 9.739 11.779 1.00 69.25 95 THR A CA 1
ATOM 749 C C . THR A 1 95 ? 11.934 9.256 11.571 1.00 69.25 95 THR A C 1
ATOM 751 O O . THR A 1 95 ? 11.559 8.169 12.015 1.00 69.25 95 THR A O 1
ATOM 754 N N . ASN A 1 96 ? 11.147 10.039 10.832 1.00 76.38 96 ASN A N 1
ATOM 755 C CA . ASN A 1 96 ? 9.771 9.693 10.481 1.00 76.38 96 ASN A CA 1
ATOM 756 C C . ASN A 1 96 ? 9.748 8.572 9.439 1.00 76.38 96 ASN A C 1
ATOM 758 O O . ASN A 1 96 ? 9.986 8.805 8.251 1.00 76.38 96 ASN A O 1
ATOM 762 N N . LYS A 1 97 ? 9.430 7.355 9.883 1.00 85.56 97 LYS A N 1
ATOM 763 C CA . LYS A 1 97 ? 9.253 6.169 9.037 1.00 85.56 97 LYS A CA 1
ATOM 764 C C . LYS A 1 97 ? 7.847 5.605 9.200 1.00 85.56 97 LYS A C 1
ATOM 766 O O . LYS A 1 97 ? 7.216 5.762 10.243 1.00 85.56 97 LYS A O 1
ATOM 771 N N . TYR A 1 98 ? 7.355 4.945 8.160 1.00 88.06 98 TYR A N 1
ATOM 772 C CA . TYR A 1 98 ? 6.129 4.162 8.274 1.00 88.06 98 TYR A CA 1
ATOM 773 C C . TYR A 1 98 ? 6.473 2.719 8.602 1.00 88.06 98 TYR A C 1
ATOM 775 O O . TYR A 1 98 ? 7.394 2.147 8.016 1.00 88.06 98 TYR A O 1
ATOM 783 N N . GLN A 1 99 ? 5.748 2.147 9.554 1.00 88.62 99 GLN A N 1
ATOM 784 C CA . GLN A 1 99 ? 5.804 0.729 9.860 1.00 88.62 99 GLN A CA 1
ATOM 785 C C . GLN A 1 99 ? 4.654 0.035 9.144 1.00 88.62 99 GLN A C 1
ATOM 787 O O . GLN A 1 99 ? 3.494 0.279 9.448 1.00 88.62 99 GLN A O 1
ATOM 792 N N . VAL A 1 100 ? 4.989 -0.820 8.182 1.00 88.56 100 VAL A N 1
ATOM 793 C CA . VAL A 1 100 ? 4.022 -1.675 7.494 1.00 88.56 100 VAL A CA 1
ATOM 794 C C . VAL A 1 100 ? 3.716 -2.848 8.416 1.00 88.56 100 VAL A C 1
ATOM 796 O O . VAL A 1 100 ? 4.612 -3.665 8.671 1.00 88.56 100 VAL A O 1
ATOM 799 N N . LEU A 1 101 ? 2.490 -2.913 8.925 1.00 90.31 101 LEU A N 1
ATOM 800 C CA . LEU A 1 101 ? 2.025 -4.013 9.759 1.00 90.31 101 LEU A CA 1
ATOM 801 C C . LEU A 1 101 ? 1.878 -5.305 8.945 1.00 90.31 101 LEU A C 1
ATOM 803 O O . LEU A 1 101 ? 1.683 -5.291 7.724 1.00 90.31 101 LEU A O 1
ATOM 807 N N . HIS A 1 102 ? 2.012 -6.440 9.624 1.00 89.69 102 HIS A N 1
ATOM 808 C CA . HIS A 1 102 ? 1.792 -7.750 9.032 1.00 89.69 102 HIS A CA 1
ATOM 809 C C . HIS A 1 102 ? 0.301 -8.096 9.060 1.00 89.69 102 HIS A C 1
ATOM 811 O O . HIS A 1 102 ? -0.279 -8.249 10.126 1.00 89.69 102 HIS A O 1
ATOM 817 N N . GLN A 1 103 ? -0.310 -8.256 7.890 1.00 91.12 103 GLN A N 1
ATOM 818 C CA . GLN A 1 103 ? -1.699 -8.697 7.778 1.00 91.12 103 GLN A CA 1
ATOM 819 C C . GLN A 1 103 ? -1.763 -10.214 7.658 1.00 91.12 103 GLN A C 1
ATOM 821 O O . GLN A 1 103 ? -1.213 -10.768 6.704 1.00 91.12 103 GLN A O 1
ATOM 826 N N . ARG A 1 104 ? -2.452 -10.869 8.602 1.00 92.81 104 ARG A N 1
ATOM 827 C CA . ARG A 1 104 ? -2.585 -12.338 8.654 1.00 92.81 104 ARG A CA 1
ATOM 828 C C . ARG A 1 104 ? -3.221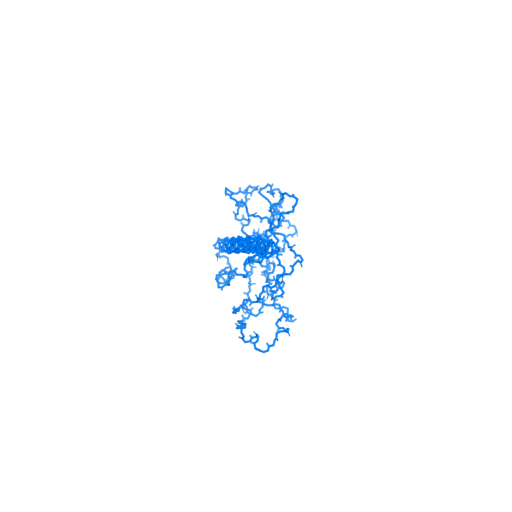 -12.910 7.393 1.00 92.81 104 ARG A C 1
ATOM 830 O O . ARG A 1 104 ? -2.792 -13.945 6.895 1.00 92.81 104 ARG A O 1
ATOM 837 N N . TRP A 1 105 ? -4.217 -12.206 6.865 1.00 94.31 105 TRP A N 1
ATOM 838 C CA . TRP A 1 105 ? -4.961 -12.642 5.693 1.00 94.31 105 TRP A CA 1
ATOM 839 C C . TRP A 1 105 ? -4.182 -12.517 4.390 1.00 94.31 105 TRP A C 1
ATOM 841 O O . TRP A 1 105 ? -4.540 -13.163 3.413 1.00 94.31 105 TRP A O 1
ATOM 851 N N . ARG A 1 106 ? -3.135 -11.689 4.331 1.00 93.75 106 ARG A N 1
ATOM 852 C CA . ARG A 1 106 ? -2.469 -11.340 3.074 1.00 93.75 106 ARG A CA 1
ATOM 853 C C . ARG A 1 106 ? -1.424 -12.384 2.701 1.00 93.75 106 ARG A C 1
ATOM 855 O O . ARG A 1 106 ? -0.533 -12.680 3.494 1.00 93.75 106 ARG A O 1
ATOM 862 N N . ASN A 1 107 ? -1.453 -12.845 1.452 1.00 93.31 107 ASN A N 1
ATOM 863 C CA . ASN A 1 107 ? -0.424 -13.728 0.916 1.00 93.31 107 ASN A CA 1
ATOM 864 C C . ASN A 1 107 ? 0.978 -13.087 1.071 1.00 93.31 107 ASN A C 1
ATOM 866 O O . ASN A 1 107 ? 1.198 -11.965 0.590 1.00 93.31 107 ASN A O 1
ATOM 870 N N . PRO A 1 108 ? 1.954 -13.768 1.705 1.00 89.38 108 PRO A N 1
ATOM 871 C CA . PRO A 1 108 ? 3.314 -13.258 1.864 1.00 89.38 108 PRO A CA 1
ATOM 872 C C . PRO A 1 108 ? 3.997 -12.845 0.555 1.00 89.38 108 PRO A C 1
ATOM 874 O O . PRO A 1 108 ? 4.826 -11.931 0.570 1.00 89.38 108 PRO A O 1
ATOM 877 N N . SER A 1 109 ? 3.644 -13.453 -0.577 1.00 88.19 109 SER A N 1
ATOM 878 C CA . SER A 1 109 ? 4.261 -13.177 -1.877 1.00 88.19 109 SER A CA 1
ATOM 879 C C . SER A 1 109 ? 3.834 -11.816 -2.462 1.00 88.19 109 SER A C 1
ATOM 881 O O . SER A 1 109 ? 4.655 -11.109 -3.060 1.00 88.19 109 SER A O 1
ATOM 883 N N . LEU A 1 110 ? 2.632 -11.316 -2.121 1.00 90.44 110 LEU A N 1
ATOM 884 C CA . LEU A 1 110 ? 2.192 -9.939 -2.439 1.00 90.44 110 LEU A CA 1
ATOM 885 C C . LEU A 1 110 ? 3.110 -8.864 -1.847 1.00 90.44 110 LEU A C 1
ATOM 887 O O . LEU A 1 110 ? 3.170 -7.725 -2.313 1.00 90.44 110 LEU A O 1
ATOM 891 N N . ARG A 1 111 ? 3.851 -9.200 -0.794 1.00 87.25 111 ARG A N 1
ATOM 892 C CA . ARG A 1 111 ? 4.800 -8.288 -0.153 1.00 87.25 111 ARG A CA 1
ATOM 893 C C . ARG A 1 111 ? 5.903 -7.850 -1.110 1.00 87.25 111 ARG A C 1
ATOM 895 O O . ARG A 1 111 ? 6.386 -6.724 -0.993 1.00 87.25 111 ARG A O 1
ATOM 902 N N . LEU A 1 112 ? 6.350 -8.742 -1.994 1.00 88.06 112 LEU A N 1
ATOM 903 C CA . LEU A 1 112 ? 7.363 -8.415 -2.993 1.00 88.06 112 LEU A CA 1
ATOM 904 C C . LEU A 1 112 ? 6.746 -7.603 -4.132 1.00 88.06 112 LEU A C 1
ATOM 906 O O . LEU A 1 112 ? 7.360 -6.631 -4.561 1.00 88.06 112 LEU A O 1
ATOM 910 N N . PHE A 1 113 ? 5.501 -7.906 -4.512 1.00 91.94 113 PHE A N 1
ATOM 911 C CA . PHE A 1 113 ? 4.729 -7.111 -5.466 1.00 91.94 113 PHE A CA 1
ATOM 912 C C . PHE A 1 113 ? 4.591 -5.643 -5.032 1.00 91.94 113 PHE A C 1
ATOM 914 O O . PHE A 1 113 ? 5.037 -4.742 -5.739 1.00 91.94 113 PHE A O 1
ATOM 921 N N . PHE A 1 114 ? 4.076 -5.371 -3.828 1.00 92.38 114 PHE A N 1
ATOM 922 C CA . PHE A 1 114 ? 3.930 -3.989 -3.352 1.00 92.38 114 PHE A CA 1
ATOM 923 C C . PHE A 1 114 ? 5.270 -3.266 -3.189 1.00 92.38 114 PHE A C 1
ATOM 925 O O . PHE A 1 114 ? 5.359 -2.073 -3.470 1.00 92.38 114 PHE A O 1
ATOM 932 N N . LYS A 1 115 ? 6.328 -3.985 -2.791 1.00 91.56 115 LYS A N 1
ATOM 933 C CA . LYS A 1 115 ? 7.685 -3.426 -2.757 1.00 91.56 115 LYS A CA 1
ATOM 934 C C . LYS A 1 115 ? 8.195 -3.050 -4.137 1.00 91.56 115 LYS A C 1
ATOM 936 O O . LYS A 1 115 ? 8.801 -1.994 -4.274 1.00 91.56 115 LYS A O 1
ATOM 941 N N . PHE A 1 116 ? 7.965 -3.901 -5.130 1.00 93.75 116 PHE A N 1
ATOM 942 C CA . PHE A 1 116 ? 8.313 -3.615 -6.512 1.00 93.75 116 PHE A CA 1
ATOM 943 C C . PHE A 1 116 ? 7.653 -2.310 -6.976 1.00 93.75 116 PHE A C 1
ATOM 945 O O . PHE A 1 116 ? 8.343 -1.453 -7.518 1.00 93.75 116 PHE A O 1
ATOM 952 N N . LEU A 1 117 ? 6.368 -2.101 -6.673 1.00 94.94 117 LEU A N 1
ATOM 953 C CA . LEU A 1 117 ? 5.663 -0.860 -7.016 1.00 94.94 117 LEU A CA 1
ATOM 954 C C . LEU A 1 117 ? 6.259 0.367 -6.315 1.00 94.94 117 LEU A C 1
ATOM 956 O O . LEU A 1 117 ? 6.413 1.423 -6.930 1.00 94.94 117 LEU A O 1
ATOM 960 N N . ASP A 1 118 ? 6.632 0.227 -5.041 1.00 94.00 118 ASP A N 1
ATOM 961 C CA . ASP A 1 118 ? 7.291 1.297 -4.289 1.00 94.00 118 ASP A CA 1
ATOM 962 C C . ASP A 1 118 ? 8.671 1.628 -4.892 1.00 94.00 118 ASP A C 1
ATOM 964 O O . ASP A 1 118 ? 9.031 2.797 -5.039 1.00 94.00 118 ASP A O 1
ATOM 968 N N . TRP A 1 119 ? 9.436 0.613 -5.301 1.00 94.88 119 TRP A N 1
ATOM 969 C CA . TRP A 1 119 ? 10.720 0.793 -5.980 1.00 94.88 119 TRP A CA 1
ATOM 970 C C . TRP A 1 119 ? 10.572 1.399 -7.375 1.00 94.88 119 TRP A C 1
ATOM 972 O O . TRP A 1 119 ? 11.375 2.246 -7.756 1.00 94.88 119 TRP A O 1
ATOM 982 N N . LEU A 1 120 ? 9.538 1.013 -8.121 1.00 95.50 120 LEU A N 1
ATOM 983 C CA . LEU A 1 120 ? 9.225 1.580 -9.429 1.00 95.50 120 LEU A CA 1
ATOM 984 C C . LEU A 1 120 ? 8.872 3.068 -9.304 1.00 95.50 120 LEU A C 1
ATOM 986 O O . LEU A 1 120 ? 9.353 3.894 -10.081 1.00 95.50 120 LEU A O 1
ATOM 990 N N . HIS A 1 121 ? 8.109 3.438 -8.272 1.00 95.00 121 HIS A N 1
ATOM 991 C CA . HIS A 1 121 ? 7.859 4.840 -7.955 1.00 95.00 121 HIS A CA 1
ATOM 992 C C . HIS A 1 121 ? 9.160 5.595 -7.639 1.00 95.00 121 HIS A C 1
ATOM 994 O O . HIS A 1 121 ? 9.373 6.696 -8.150 1.00 95.00 121 HIS A O 1
ATOM 1000 N N . LEU A 1 122 ? 10.066 5.006 -6.847 1.00 94.56 122 LEU A N 1
ATOM 1001 C CA . LEU A 1 122 ? 11.382 5.600 -6.588 1.00 94.56 122 LEU A CA 1
ATOM 1002 C C . LEU A 1 122 ? 12.201 5.763 -7.873 1.00 94.56 122 LEU A C 1
ATOM 1004 O O . LEU A 1 122 ? 12.788 6.826 -8.071 1.00 94.56 122 LEU A O 1
ATOM 1008 N N . ALA A 1 123 ? 12.197 4.771 -8.766 1.00 94.06 123 ALA A N 1
ATOM 1009 C CA . ALA A 1 123 ? 12.884 4.856 -10.050 1.00 94.06 123 ALA A CA 1
ATOM 1010 C C . ALA A 1 123 ? 12.434 6.087 -10.847 1.00 94.06 123 ALA A C 1
ATOM 1012 O O . ALA A 1 123 ? 13.262 6.872 -11.315 1.00 94.06 123 ALA A O 1
ATOM 1013 N N . HIS A 1 124 ? 11.122 6.321 -10.892 1.00 91.69 124 HIS A N 1
ATOM 1014 C CA . HIS A 1 124 ? 10.553 7.503 -11.526 1.00 91.69 124 HIS A CA 1
ATOM 1015 C C . HIS A 1 124 ? 10.977 8.809 -10.831 1.00 91.69 124 HIS A C 1
ATOM 1017 O O . HIS A 1 124 ? 11.330 9.779 -11.496 1.00 91.69 124 HIS A O 1
ATOM 1023 N N . ARG A 1 125 ? 11.026 8.841 -9.491 1.00 91.88 125 ARG A N 1
ATOM 1024 C CA . ARG A 1 125 ? 11.430 10.041 -8.730 1.00 91.88 125 ARG A CA 1
ATOM 1025 C C . ARG A 1 125 ? 12.875 10.464 -8.960 1.00 91.88 125 ARG A C 1
ATOM 1027 O O . ARG A 1 125 ? 13.164 11.652 -8.846 1.00 91.88 125 ARG A O 1
ATOM 1034 N N . PHE A 1 126 ? 13.772 9.526 -9.231 1.00 91.12 126 PHE A N 1
ATOM 1035 C CA . PHE A 1 126 ? 15.167 9.826 -9.555 1.00 91.12 126 PHE A CA 1
ATOM 1036 C C . PHE A 1 126 ? 15.380 10.090 -11.052 1.00 91.12 126 PHE A C 1
ATOM 1038 O O . PHE A 1 126 ? 16.364 10.731 -11.422 1.00 91.12 126 PHE A O 1
ATOM 1045 N N . GLY A 1 127 ? 14.459 9.636 -11.910 1.00 83.56 127 GLY A N 1
ATOM 1046 C CA . GLY A 1 127 ? 14.477 9.919 -13.348 1.00 83.56 127 GLY A CA 1
ATOM 1047 C C . GLY A 1 127 ? 15.761 9.444 -14.031 1.00 83.56 127 GLY A C 1
ATOM 1048 O O . GLY A 1 127 ? 16.285 10.132 -14.896 1.00 83.56 127 GLY A O 1
ATOM 1049 N N . GLY A 1 128 ? 16.341 8.335 -13.560 1.00 76.69 128 GLY A N 1
ATOM 1050 C CA . GLY A 1 128 ? 17.639 7.832 -14.028 1.00 76.69 128 GLY A CA 1
ATOM 1051 C C . GLY A 1 128 ? 18.861 8.630 -13.554 1.00 76.69 128 GLY A C 1
ATOM 1052 O O . GLY A 1 128 ? 19.983 8.150 -13.681 1.00 76.69 128 GLY A O 1
ATOM 1053 N N . THR A 1 129 ? 18.668 9.799 -12.942 1.00 77.31 129 THR A N 1
ATOM 1054 C CA . THR A 1 129 ? 19.745 10.573 -12.322 1.00 77.31 129 THR A CA 1
ATOM 1055 C C . THR A 1 129 ? 19.975 10.123 -10.878 1.00 77.31 129 THR A C 1
ATOM 1057 O O . THR A 1 129 ? 19.087 9.591 -10.216 1.00 77.31 129 THR A O 1
ATOM 1060 N N . HIS A 1 130 ? 21.153 10.391 -10.317 1.00 84.81 130 HIS A N 1
ATOM 1061 C CA . HIS A 1 130 ? 21.414 10.157 -8.889 1.00 84.81 130 HIS A CA 1
ATOM 1062 C C . HIS A 1 130 ? 20.808 11.244 -7.976 1.00 84.81 130 HIS A C 1
ATOM 1064 O O . HIS A 1 130 ? 21.207 11.380 -6.819 1.00 84.81 130 HIS A O 1
ATOM 1070 N N . ARG A 1 131 ? 19.858 12.051 -8.470 1.00 88.62 131 ARG A N 1
ATOM 1071 C CA . ARG A 1 131 ? 19.216 13.141 -7.724 1.00 88.62 131 ARG A CA 1
ATOM 1072 C C . ARG A 1 131 ? 17.697 12.999 -7.793 1.00 88.62 131 ARG A C 1
ATOM 1074 O O . ARG A 1 131 ? 17.126 12.896 -8.869 1.00 88.62 131 ARG A O 1
ATOM 1081 N N . ALA A 1 132 ? 17.021 13.024 -6.646 1.00 89.44 132 ALA A N 1
ATOM 1082 C CA . ALA A 1 132 ? 15.561 12.953 -6.643 1.00 89.44 132 ALA A CA 1
ATOM 1083 C C . ALA A 1 132 ? 14.930 14.285 -7.088 1.00 89.44 132 ALA A C 1
ATOM 1085 O O . ALA A 1 132 ? 15.297 15.357 -6.584 1.00 89.44 132 ALA A O 1
ATOM 1086 N N . GLY A 1 133 ? 13.922 14.204 -7.957 1.00 86.00 133 GLY A N 1
ATOM 1087 C CA . GLY A 1 133 ? 13.124 15.329 -8.442 1.00 86.00 133 GLY A CA 1
ATOM 1088 C C . GLY A 1 133 ? 12.386 16.081 -7.329 1.00 86.00 133 GLY A C 1
ATOM 1089 O O . GLY A 1 133 ? 12.198 15.566 -6.220 1.00 86.00 133 GLY A O 1
ATOM 1090 N N . ARG A 1 134 ? 11.996 17.332 -7.614 1.00 84.31 134 ARG A N 1
ATOM 1091 C CA . ARG A 1 134 ? 11.372 18.285 -6.668 1.00 84.31 134 ARG A CA 1
ATOM 1092 C C . ARG A 1 134 ? 10.129 17.705 -5.958 1.00 84.31 134 ARG A C 1
ATOM 1094 O O . ARG A 1 134 ? 9.561 16.701 -6.376 1.00 84.31 134 ARG A O 1
ATOM 1101 N N . GLY A 1 135 ? 9.754 18.318 -4.833 1.00 85.75 135 GLY A N 1
ATOM 1102 C CA . GLY A 1 135 ? 8.635 17.885 -3.985 1.00 85.75 135 GLY A CA 1
ATOM 1103 C C . GLY A 1 135 ? 9.023 16.921 -2.857 1.00 85.75 135 GLY A C 1
ATOM 1104 O O . GLY A 1 135 ? 10.195 16.545 -2.706 1.00 85.75 135 GLY A O 1
ATOM 1105 N N . ALA A 1 136 ? 8.024 16.528 -2.059 1.00 83.69 136 ALA A N 1
ATOM 1106 C CA . ALA A 1 136 ? 8.186 15.641 -0.907 1.00 83.69 136 ALA A CA 1
ATOM 1107 C C . ALA A 1 136 ? 8.662 14.251 -1.348 1.00 83.69 136 ALA A C 1
ATOM 1109 O O . ALA A 1 136 ? 8.108 13.662 -2.279 1.00 83.69 136 ALA A O 1
ATOM 1110 N N . PHE A 1 137 ? 9.719 13.742 -0.716 1.00 89.06 137 PHE A N 1
ATOM 1111 C CA . PHE A 1 137 ? 10.238 12.404 -0.990 1.00 89.06 137 PHE A CA 1
ATOM 1112 C C . PHE A 1 137 ? 9.383 11.356 -0.258 1.00 89.06 137 PHE A C 1
ATOM 1114 O O . PHE A 1 137 ? 8.963 11.629 0.872 1.00 89.06 137 PHE A O 1
ATOM 1121 N N . PRO A 1 138 ? 9.115 10.178 -0.852 1.00 89.56 138 PRO A N 1
ATOM 1122 C CA . PRO A 1 138 ? 8.381 9.120 -0.166 1.00 89.56 138 PRO A CA 1
ATOM 1123 C C . PRO A 1 138 ? 9.051 8.772 1.162 1.00 89.56 138 PRO A C 1
ATOM 1125 O O . PRO A 1 138 ? 10.268 8.587 1.222 1.00 89.56 138 PRO A O 1
ATOM 1128 N N . ARG A 1 139 ? 8.268 8.692 2.242 1.00 88.69 139 ARG A N 1
ATOM 1129 C CA . ARG A 1 139 ? 8.818 8.264 3.531 1.00 88.69 139 ARG A CA 1
ATOM 1130 C C . ARG A 1 139 ? 9.265 6.812 3.434 1.00 88.69 139 ARG A C 1
ATOM 1132 O O . ARG A 1 139 ? 8.596 5.990 2.806 1.00 88.69 139 ARG A O 1
ATOM 1139 N N . TRP A 1 140 ? 10.370 6.499 4.098 1.00 88.75 140 TRP A N 1
ATOM 1140 C CA . TRP A 1 140 ? 10.859 5.132 4.181 1.00 88.75 140 TRP A CA 1
ATOM 1141 C C . TRP A 1 140 ? 9.853 4.242 4.916 1.00 88.75 140 TRP A C 1
ATOM 1143 O O . TRP A 1 140 ? 9.350 4.597 5.987 1.00 88.75 140 TRP A O 1
ATOM 1153 N N . ARG A 1 141 ? 9.568 3.079 4.328 1.00 88.88 141 ARG A N 1
ATOM 1154 C CA . ARG A 1 141 ? 8.610 2.096 4.840 1.00 88.88 141 ARG A CA 1
ATOM 1155 C C . ARG A 1 141 ? 9.377 0.883 5.351 1.00 88.88 141 ARG A C 1
ATOM 1157 O O . ARG A 1 141 ? 10.005 0.161 4.577 1.00 88.88 141 ARG A O 1
ATOM 1164 N N . VAL A 1 142 ? 9.337 0.666 6.659 1.00 87.38 142 VAL A N 1
ATOM 1165 C CA . VAL A 1 142 ? 9.970 -0.469 7.336 1.00 87.38 142 VAL A CA 1
ATOM 1166 C C . VAL A 1 142 ? 8.910 -1.491 7.676 1.00 87.38 142 VAL A C 1
ATOM 1168 O O . VAL A 1 142 ? 7.766 -1.161 7.955 1.00 87.38 142 VAL A O 1
ATOM 1171 N N . ARG A 1 143 ? 9.292 -2.758 7.646 1.00 85.62 143 ARG A N 1
ATOM 1172 C CA . ARG A 1 143 ? 8.389 -3.840 8.006 1.00 85.62 143 ARG A CA 1
ATOM 1173 C C . ARG A 1 143 ? 8.329 -3.969 9.522 1.00 85.62 143 ARG A C 1
ATOM 1175 O O . ARG A 1 143 ? 9.377 -3.980 10.163 1.00 85.62 143 ARG A O 1
ATOM 1182 N N . SER A 1 144 ? 7.125 -4.080 10.058 1.00 87.19 144 SER A N 1
ATOM 1183 C CA . SER A 1 144 ? 6.904 -4.412 11.458 1.00 87.19 144 SER A CA 1
ATOM 1184 C C . SER A 1 144 ? 6.692 -5.914 11.624 1.00 87.19 144 SER A C 1
ATOM 1186 O O . SER A 1 144 ? 6.286 -6.597 10.682 1.00 87.19 144 SER A O 1
ATOM 1188 N N . GLN A 1 145 ? 6.978 -6.420 12.821 1.00 86.75 145 GLN A N 1
ATOM 1189 C CA . GLN A 1 145 ? 6.511 -7.737 13.267 1.00 86.75 145 GLN A CA 1
ATOM 1190 C C . GLN A 1 145 ? 5.116 -7.657 13.899 1.00 86.75 145 GLN A C 1
ATOM 1192 O O . GLN A 1 145 ? 4.478 -8.684 14.102 1.00 86.75 145 GLN A O 1
ATOM 1197 N N . LYS A 1 146 ? 4.634 -6.440 14.185 1.00 88.69 146 LYS A N 1
ATOM 1198 C CA . LYS A 1 146 ? 3.278 -6.221 14.678 1.00 88.69 146 LYS A CA 1
ATOM 1199 C C . LYS A 1 146 ? 2.264 -6.722 13.660 1.00 88.69 146 LYS A C 1
ATOM 1201 O O . LYS A 1 146 ? 2.395 -6.462 12.459 1.00 88.69 146 LYS A O 1
ATOM 1206 N N . VAL A 1 147 ? 1.259 -7.407 14.177 1.00 87.81 147 VAL A N 1
ATOM 1207 C CA . VAL A 1 147 ? 0.155 -7.935 13.394 1.00 87.81 147 VAL A CA 1
ATOM 1208 C C . VAL A 1 147 ? -0.959 -6.898 13.342 1.00 87.81 147 VAL A C 1
ATOM 1210 O O . VAL A 1 147 ? -1.328 -6.340 14.369 1.00 87.81 147 VAL A O 1
ATOM 1213 N N . ASP A 1 148 ? -1.462 -6.644 12.141 1.00 86.94 148 ASP A N 1
ATOM 1214 C CA . ASP A 1 148 ? -2.654 -5.839 11.899 1.00 86.94 148 ASP A CA 1
ATOM 1215 C C . ASP A 1 148 ? -3.894 -6.702 12.189 1.00 86.94 148 ASP A C 1
ATOM 1217 O O . ASP A 1 148 ? -4.024 -7.764 11.564 1.00 86.94 148 ASP A O 1
ATOM 1221 N N . PRO A 1 149 ? -4.773 -6.306 13.129 1.00 84.06 149 PRO A N 1
ATOM 1222 C CA . PRO A 1 149 ? -6.001 -7.039 13.416 1.00 84.06 149 PRO A CA 1
ATOM 1223 C C . PRO A 1 149 ? -7.080 -6.850 12.340 1.00 84.06 149 PRO A C 1
ATOM 1225 O O . PRO A 1 149 ? -8.125 -7.474 12.451 1.00 84.06 149 PRO A O 1
ATOM 1228 N N . ALA A 1 150 ? -6.857 -6.009 11.321 1.00 85.81 150 ALA A N 1
ATOM 1229 C CA . ALA A 1 150 ? -7.853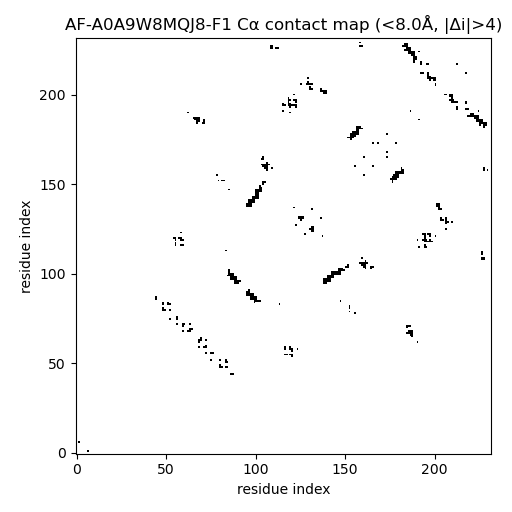 -5.734 10.293 1.00 85.81 150 ALA A CA 1
ATOM 1230 C C . ALA A 1 150 ? -8.288 -6.984 9.511 1.00 85.81 150 ALA A C 1
ATOM 1232 O O . ALA A 1 150 ? -7.458 -7.781 9.050 1.00 85.81 150 ALA A O 1
ATOM 1233 N N . ASP A 1 151 ? -9.597 -7.070 9.282 1.00 89.81 151 ASP A N 1
ATOM 1234 C CA . ASP A 1 151 ? -10.224 -8.141 8.518 1.00 89.81 151 ASP A CA 1
ATOM 1235 C C . ASP A 1 151 ? -9.792 -8.161 7.051 1.00 89.81 151 ASP A C 1
ATOM 1237 O O . ASP A 1 151 ? -9.338 -7.167 6.462 1.00 89.81 151 ASP A O 1
ATOM 1241 N N . ALA A 1 152 ? -9.937 -9.339 6.449 1.00 93.31 152 ALA A N 1
ATOM 1242 C CA . ALA A 1 152 ? -9.654 -9.544 5.044 1.00 93.31 152 ALA A CA 1
ATOM 1243 C C . ALA A 1 152 ? -10.696 -8.816 4.174 1.00 93.31 152 ALA A C 1
ATOM 1245 O O . ALA A 1 152 ? -11.896 -9.038 4.332 1.00 93.31 152 ALA A O 1
ATOM 1246 N N . PRO A 1 153 ? -10.275 -7.972 3.216 1.00 94.12 153 PRO A N 1
ATOM 1247 C CA . PRO A 1 153 ? -11.199 -7.329 2.292 1.00 94.12 153 PRO A CA 1
ATOM 1248 C C . PRO A 1 153 ? -11.883 -8.390 1.420 1.00 94.12 153 PRO A C 1
ATOM 1250 O O . PRO A 1 153 ? -11.180 -9.266 0.903 1.00 94.12 153 PRO A O 1
ATOM 1253 N N . PRO A 1 154 ? -13.206 -8.321 1.209 1.00 95.38 154 PRO A N 1
ATOM 1254 C CA . PRO A 1 154 ? -13.901 -9.242 0.320 1.00 95.38 154 PRO A CA 1
ATOM 1255 C C . PRO A 1 154 ? -13.604 -8.937 -1.155 1.00 95.38 154 PRO A C 1
ATOM 1257 O O . PRO A 1 154 ? -13.250 -7.814 -1.518 1.00 95.38 154 PRO A O 1
ATOM 1260 N N . GLY A 1 155 ? -13.786 -9.936 -2.019 1.00 95.25 155 GLY A N 1
ATOM 1261 C CA . GLY A 1 155 ? -13.701 -9.786 -3.471 1.00 95.25 155 GLY A CA 1
ATOM 1262 C C . GLY A 1 155 ? -12.284 -9.771 -4.045 1.00 95.25 155 GLY A C 1
ATOM 1263 O O . GLY A 1 155 ? -12.116 -9.392 -5.203 1.00 95.25 155 GLY A O 1
ATOM 1264 N N . LEU A 1 156 ? -11.254 -10.161 -3.284 1.00 95.56 156 LEU A N 1
ATOM 1265 C CA . LEU A 1 156 ? -9.899 -10.275 -3.830 1.00 95.56 156 LEU A CA 1
ATOM 1266 C C . LEU A 1 156 ? -9.702 -11.617 -4.555 1.00 95.56 156 LEU A C 1
ATOM 1268 O O . LEU A 1 156 ? -10.393 -12.597 -4.256 1.00 95.56 156 LEU A O 1
ATOM 1272 N N . PRO A 1 157 ? -8.725 -11.702 -5.475 1.00 95.81 157 PRO A N 1
ATOM 1273 C CA . PRO A 1 157 ? -8.302 -12.972 -6.056 1.00 95.81 157 PRO A CA 1
ATOM 1274 C C . PRO A 1 157 ? -7.849 -13.980 -4.996 1.00 95.81 157 PRO A C 1
ATOM 1276 O O . PRO A 1 157 ? -7.197 -13.617 -4.017 1.00 95.81 157 PRO A O 1
ATOM 1279 N N . LYS A 1 158 ? -8.107 -15.272 -5.214 1.00 95.56 158 LYS A N 1
ATOM 1280 C CA . LYS A 1 158 ? -7.734 -16.351 -4.281 1.00 95.56 158 LYS A CA 1
ATOM 1281 C C . LYS A 1 158 ? -6.266 -16.301 -3.853 1.00 95.56 158 LYS A C 1
ATOM 1283 O O . LYS A 1 158 ? -5.959 -16.465 -2.678 1.00 95.56 158 LYS A O 1
ATOM 1288 N N . ASN A 1 159 ? -5.362 -16.023 -4.790 1.00 94.50 159 ASN A N 1
ATOM 1289 C CA . ASN A 1 159 ? -3.923 -15.946 -4.537 1.00 94.50 159 ASN A CA 1
ATOM 1290 C C . ASN A 1 159 ? -3.479 -14.679 -3.779 1.00 94.50 159 ASN A C 1
ATOM 1292 O O . ASN A 1 159 ? -2.302 -14.560 -3.437 1.00 94.50 159 ASN A O 1
ATOM 1296 N N . PHE A 1 160 ? -4.388 -13.752 -3.469 1.00 95.25 160 PHE A N 1
ATOM 1297 C CA . PHE A 1 160 ? -4.108 -12.606 -2.603 1.00 95.25 160 PHE A CA 1
ATOM 1298 C C . PHE A 1 160 ? -4.262 -12.943 -1.124 1.00 95.25 160 PHE A C 1
ATOM 1300 O O . PHE A 1 160 ? -3.652 -12.280 -0.278 1.00 95.25 160 PHE A O 1
ATOM 1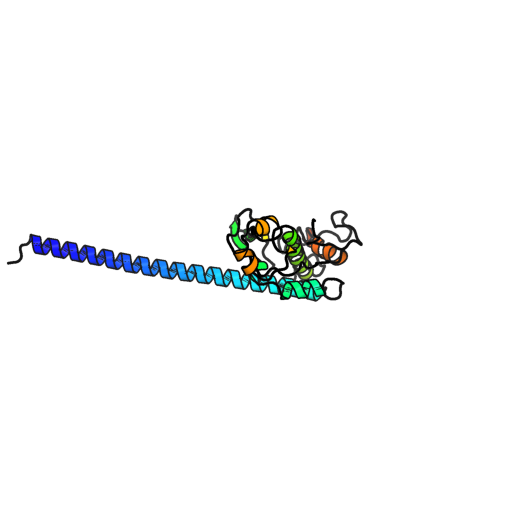307 N N . TYR A 1 161 ? -5.038 -13.977 -0.818 1.00 95.62 161 TYR A N 1
ATOM 1308 C CA . TYR A 1 161 ? -5.202 -14.465 0.536 1.00 95.62 161 TYR A CA 1
ATOM 1309 C C . TYR A 1 161 ? -4.101 -15.465 0.892 1.00 95.62 161 TYR A C 1
ATOM 1311 O O . TYR A 1 161 ? -3.588 -16.201 0.048 1.00 95.62 161 TYR A O 1
ATOM 1319 N N . CYS A 1 162 ? -3.708 -15.476 2.160 1.00 94.88 162 CYS A N 1
ATOM 1320 C CA . CYS A 1 162 ? -2.806 -16.476 2.702 1.00 94.88 162 CYS A CA 1
ATOM 1321 C C . CYS A 1 162 ? -3.537 -17.832 2.757 1.00 94.88 162 CYS A C 1
ATOM 1323 O O . CYS A 1 162 ? -4.639 -17.884 3.308 1.00 94.88 162 CYS A O 1
ATOM 1325 N N . PRO A 1 163 ? -2.952 -18.934 2.250 1.00 94.62 163 PRO A N 1
ATOM 1326 C CA . PRO A 1 163 ? -3.603 -20.244 2.285 1.00 94.62 163 PRO A CA 1
ATOM 1327 C C . PRO A 1 163 ? -3.980 -20.696 3.699 1.00 94.62 163 PRO A C 1
ATOM 1329 O O . PRO A 1 163 ? -5.078 -21.202 3.904 1.00 94.62 163 PRO A O 1
ATOM 1332 N N . SER A 1 164 ? -3.115 -20.445 4.689 1.00 94.81 164 SER A N 1
ATOM 1333 C CA . SER A 1 164 ? -3.400 -20.784 6.089 1.00 94.81 164 SER A CA 1
ATOM 1334 C C . SER A 1 164 ? -4.529 -19.949 6.690 1.00 94.81 164 SER A C 1
ATOM 1336 O O . SER A 1 164 ? -5.257 -20.446 7.540 1.00 94.81 164 SER A O 1
ATOM 1338 N N . TYR A 1 165 ? -4.703 -18.705 6.232 1.00 94.94 165 TYR A N 1
ATOM 1339 C CA . TYR A 1 165 ? -5.831 -17.871 6.639 1.00 94.94 165 TYR A CA 1
ATOM 1340 C C . TYR A 1 165 ? -7.138 -18.410 6.059 1.00 94.94 165 TYR A C 1
ATOM 1342 O O . TYR A 1 165 ? -8.083 -18.623 6.807 1.00 94.94 165 TYR A O 1
ATOM 1350 N N . LEU A 1 166 ? -7.173 -18.715 4.757 1.00 95.75 166 LEU A N 1
ATOM 1351 C CA . LEU A 1 166 ? -8.360 -19.303 4.127 1.00 95.75 166 LEU A CA 1
ATOM 1352 C C . LEU A 1 166 ? -8.752 -20.641 4.764 1.00 95.75 166 LEU A C 1
ATOM 1354 O O . LEU A 1 166 ? -9.934 -20.901 4.933 1.00 95.75 166 LEU A O 1
ATOM 1358 N N . ALA A 1 167 ? -7.769 -21.463 5.139 1.00 95.75 167 ALA A N 1
ATOM 1359 C CA . ALA A 1 167 ? -8.005 -22.737 5.817 1.00 95.75 167 ALA A CA 1
ATOM 1360 C C . ALA A 1 167 ? -8.524 -22.586 7.259 1.00 95.75 167 ALA A C 1
ATOM 1362 O O . ALA A 1 167 ? -9.059 -23.543 7.806 1.00 95.75 167 ALA A O 1
ATOM 1363 N N . SER A 1 168 ? -8.341 -21.416 7.881 1.00 95.56 168 SER A N 1
ATOM 1364 C CA . SER A 1 168 ? -8.828 -21.141 9.238 1.00 95.56 168 SER A CA 1
ATOM 1365 C C . SER A 1 168 ? -10.260 -20.606 9.290 1.00 95.56 168 SER A C 1
ATOM 1367 O O . SER A 1 168 ? -10.815 -20.503 10.379 1.00 95.56 168 SER A O 1
ATOM 1369 N N . LEU A 1 169 ? -10.833 -20.241 8.139 1.00 95.88 169 LEU A N 1
ATOM 1370 C CA . LEU A 1 169 ? -12.186 -19.700 8.041 1.00 95.88 169 LEU A CA 1
ATOM 1371 C C . LEU A 1 169 ? -13.222 -20.823 7.973 1.00 95.88 169 LEU A C 1
ATOM 1373 O O . LEU A 1 169 ? -12.967 -21.880 7.391 1.00 95.88 169 LEU A O 1
ATOM 1377 N N . ASP A 1 170 ? -14.404 -20.564 8.525 1.00 96.62 170 ASP A N 1
ATOM 1378 C CA . ASP A 1 170 ? -15.554 -21.438 8.339 1.00 96.62 170 ASP A CA 1
ATOM 1379 C C . ASP A 1 170 ? -16.217 -21.216 6.962 1.00 96.62 170 ASP A C 1
ATOM 1381 O O . ASP A 1 170 ? -15.829 -20.355 6.162 1.00 96.62 170 ASP A O 1
ATOM 1385 N N . GLU A 1 171 ? -17.224 -22.031 6.640 1.00 95.44 171 GLU A N 1
ATOM 1386 C CA . GLU A 1 171 ? -17.903 -21.942 5.343 1.00 95.44 171 GLU A CA 1
ATOM 1387 C C . GLU A 1 171 ? -18.686 -20.624 5.174 1.00 95.44 171 GLU A C 1
ATOM 1389 O O . GLU A 1 171 ? -18.845 -20.132 4.052 1.00 95.44 171 GLU A O 1
ATOM 1394 N N . GLY A 1 172 ? -19.174 -20.041 6.274 1.00 96.19 172 GLY A N 1
ATOM 1395 C CA . GLY A 1 172 ? -19.901 -18.772 6.269 1.00 96.19 172 GLY A CA 1
ATOM 1396 C C . GLY A 1 172 ? -18.984 -17.605 5.916 1.00 96.19 172 GLY A C 1
ATOM 1397 O O . GLY A 1 172 ? -19.257 -16.859 4.972 1.00 96.19 172 GLY A O 1
ATOM 1398 N N . ASP A 1 173 ? -17.853 -17.507 6.602 1.00 95.12 173 ASP A N 1
ATOM 1399 C CA . ASP A 1 173 ? -16.824 -16.493 6.406 1.00 95.12 173 ASP A CA 1
ATOM 1400 C C . ASP A 1 173 ? -16.211 -16.580 5.006 1.00 95.12 173 ASP A C 1
ATOM 1402 O O . ASP A 1 173 ? -16.028 -15.562 4.330 1.00 95.12 173 ASP A O 1
ATOM 1406 N N . LEU A 1 174 ? -15.964 -17.796 4.506 1.00 94.94 174 LEU A N 1
ATOM 1407 C CA . LEU A 1 174 ? -15.501 -18.004 3.132 1.00 94.94 174 LEU A CA 1
ATOM 1408 C C . LEU A 1 174 ? -16.501 -17.472 2.095 1.00 94.94 174 LEU A C 1
ATOM 1410 O O . LEU A 1 174 ? -16.088 -16.857 1.105 1.00 94.94 174 LEU A O 1
ATOM 1414 N N . LYS A 1 175 ? -17.810 -17.660 2.318 1.00 95.50 175 LYS A N 1
ATOM 1415 C CA . LYS A 1 175 ? -18.864 -17.107 1.449 1.00 95.50 175 LYS A CA 1
ATOM 1416 C C . LYS A 1 175 ? -18.915 -15.581 1.524 1.00 95.50 175 LYS A C 1
ATOM 1418 O O . LYS A 1 175 ? -19.048 -14.931 0.483 1.00 95.50 175 LYS A O 1
ATOM 1423 N N . LEU A 1 176 ? -18.763 -14.998 2.715 1.00 96.00 176 LEU A N 1
ATOM 1424 C CA . LEU A 1 176 ? -18.719 -13.543 2.906 1.00 96.00 176 LEU A CA 1
ATOM 1425 C C . LEU A 1 176 ? -17.522 -12.900 2.197 1.00 96.00 176 LEU A C 1
ATOM 1427 O O . LEU A 1 176 ? -17.647 -11.802 1.647 1.00 96.00 176 LEU A O 1
ATOM 1431 N N . LEU A 1 177 ? -16.391 -13.606 2.138 1.00 95.38 177 LEU A N 1
ATOM 1432 C CA . LEU A 1 177 ? -15.170 -13.119 1.505 1.00 95.38 177 LEU A CA 1
ATOM 1433 C C . LEU A 1 177 ? -15.292 -12.988 -0.023 1.00 95.38 177 LEU A C 1
ATOM 1435 O O . LEU A 1 177 ? -14.523 -12.241 -0.624 1.00 95.38 177 LEU A O 1
ATOM 1439 N N . LYS A 1 178 ? -16.258 -13.663 -0.668 1.00 95.75 178 LYS A N 1
ATOM 1440 C CA . LYS A 1 178 ? -16.520 -13.578 -2.123 1.00 95.75 178 LYS A CA 1
ATOM 1441 C C . LYS A 1 178 ? -15.245 -13.723 -2.967 1.00 95.75 178 LYS A C 1
ATOM 1443 O O . LYS A 1 178 ? -14.993 -12.927 -3.878 1.00 95.75 178 LYS A O 1
ATOM 1448 N N . VAL A 1 179 ? -14.423 -14.714 -2.620 1.00 95.88 179 VAL A N 1
ATOM 1449 C CA . VAL A 1 179 ? -13.102 -14.945 -3.220 1.00 95.88 179 VAL A CA 1
ATOM 1450 C C . VAL A 1 179 ? -13.214 -15.060 -4.741 1.00 95.88 179 VAL A C 1
ATOM 1452 O O . VAL A 1 179 ? -13.994 -15.856 -5.260 1.00 95.88 179 VAL A O 1
ATOM 1455 N N . GLN A 1 180 ? -12.419 -14.267 -5.455 1.00 95.75 180 GLN A N 1
ATOM 1456 C CA . GLN A 1 180 ? -12.374 -14.263 -6.916 1.00 95.75 180 GLN A CA 1
ATOM 1457 C C . GLN A 1 180 ? -11.366 -15.297 -7.444 1.00 95.75 180 GLN A C 1
ATOM 1459 O O . GLN A 1 180 ? -10.470 -15.723 -6.703 1.00 95.75 180 GLN A O 1
ATOM 1464 N N . PRO A 1 181 ? -11.456 -15.694 -8.727 1.00 94.62 181 PRO A N 1
ATOM 1465 C CA . PRO A 1 181 ? -10.448 -16.543 -9.355 1.00 94.62 181 PRO A CA 1
ATOM 1466 C C . PRO A 1 181 ? -9.024 -15.980 -9.179 1.00 94.62 181 PRO A C 1
ATOM 1468 O O . PRO A 1 181 ? -8.850 -14.759 -9.112 1.00 94.62 181 PRO A O 1
ATOM 1471 N N . PRO A 1 182 ? -7.997 -16.842 -9.060 1.00 94.19 182 PRO A N 1
ATOM 1472 C CA . PRO A 1 182 ? -6.616 -16.388 -8.958 1.00 94.19 182 PRO A CA 1
ATOM 1473 C C . PRO A 1 182 ? -6.217 -15.621 -10.219 1.00 94.19 182 PRO A C 1
ATOM 1475 O O . PRO A 1 182 ? -6.653 -15.949 -11.320 1.00 94.19 182 PRO A O 1
ATOM 1478 N N . VAL A 1 183 ? -5.373 -14.606 -10.046 1.00 92.12 183 VAL A N 1
ATOM 1479 C CA . VAL A 1 183 ? -4.906 -13.777 -11.160 1.00 92.12 183 VAL A CA 1
ATOM 1480 C C . VAL A 1 183 ? -3.398 -13.885 -11.302 1.00 92.12 183 VAL A C 1
ATOM 1482 O O . VAL A 1 183 ? -2.662 -13.739 -10.324 1.00 92.12 183 VAL A O 1
ATOM 1485 N N . GLU A 1 184 ? -2.929 -14.111 -12.522 1.00 89.50 184 GLU A N 1
ATOM 1486 C CA . GLU A 1 184 ? -1.506 -14.175 -12.825 1.00 89.50 184 GLU A CA 1
ATOM 1487 C C . GLU A 1 184 ? -0.936 -12.772 -13.030 1.00 89.50 184 GLU A C 1
ATOM 1489 O O . GLU A 1 184 ? -1.323 -12.030 -13.930 1.00 89.50 184 GLU A O 1
ATOM 1494 N N . LEU A 1 185 ? 0.007 -12.400 -12.166 1.00 86.50 185 LEU A N 1
ATOM 1495 C CA . LEU A 1 185 ? 0.778 -11.172 -12.307 1.00 86.50 185 LEU A CA 1
ATOM 1496 C C . LEU A 1 185 ? 2.124 -11.514 -12.938 1.00 86.50 185 LEU A C 1
ATOM 1498 O O . LEU A 1 185 ? 3.003 -12.018 -12.245 1.00 86.50 185 LEU A O 1
ATOM 1502 N N . ALA A 1 186 ? 2.289 -11.214 -14.223 1.00 89.00 186 ALA A N 1
ATOM 1503 C CA . ALA A 1 186 ? 3.577 -11.275 -14.904 1.00 89.00 186 ALA A CA 1
ATOM 1504 C C . ALA A 1 186 ? 4.208 -9.877 -14.917 1.00 89.00 186 ALA A C 1
ATOM 1506 O O . ALA A 1 186 ? 3.682 -8.954 -15.541 1.00 89.00 186 ALA A O 1
ATOM 1507 N N . ILE A 1 187 ? 5.320 -9.694 -14.201 1.00 91.00 187 ILE A N 1
ATOM 1508 C CA . ILE A 1 187 ? 6.105 -8.458 -14.259 1.00 91.00 187 ILE A CA 1
ATOM 1509 C C . ILE A 1 187 ? 7.302 -8.696 -15.181 1.00 91.00 187 ILE A C 1
ATOM 1511 O O . ILE A 1 187 ? 8.128 -9.554 -14.861 1.00 91.00 187 ILE A O 1
ATOM 1515 N N . PRO A 1 188 ? 7.471 -7.900 -16.251 1.00 91.69 188 PRO A N 1
ATOM 1516 C CA . PRO A 1 188 ? 8.627 -8.006 -17.128 1.00 91.69 188 PRO A CA 1
ATOM 1517 C C . PRO A 1 188 ? 9.943 -7.948 -16.362 1.00 91.69 188 PRO A C 1
ATOM 1519 O O . PRO A 1 188 ? 10.146 -7.045 -15.537 1.00 91.69 188 PRO A O 1
ATOM 1522 N N . ALA A 1 189 ? 10.864 -8.858 -16.683 1.00 90.75 189 ALA A N 1
ATOM 1523 C CA . ALA A 1 189 ? 12.189 -8.917 -16.060 1.00 90.75 189 ALA A CA 1
ATOM 1524 C C . ALA A 1 189 ? 12.899 -7.551 -16.085 1.00 90.75 189 ALA A C 1
ATOM 1526 O O . ALA A 1 189 ? 13.479 -7.110 -15.092 1.00 90.75 189 ALA A O 1
ATOM 1527 N N . GLU A 1 190 ? 12.805 -6.848 -17.215 1.00 92.06 190 GLU A N 1
ATOM 1528 C CA . GLU A 1 190 ? 13.411 -5.534 -17.438 1.00 92.06 190 GLU A CA 1
ATOM 1529 C C . GLU A 1 190 ? 12.882 -4.474 -16.468 1.00 92.06 190 GLU A C 1
ATOM 1531 O O . GLU A 1 190 ? 13.656 -3.739 -15.850 1.00 92.06 190 GLU A O 1
ATOM 1536 N N . ILE A 1 191 ? 11.562 -4.430 -16.280 1.00 94.06 191 ILE A N 1
ATOM 1537 C CA . ILE A 1 191 ? 10.903 -3.469 -15.393 1.00 94.06 191 ILE A CA 1
ATOM 1538 C C . ILE A 1 191 ? 11.180 -3.812 -13.935 1.00 94.06 191 ILE A C 1
ATOM 1540 O O . ILE A 1 191 ? 11.460 -2.922 -13.124 1.00 94.06 191 ILE A O 1
ATOM 1544 N N . PHE A 1 192 ? 11.174 -5.100 -13.592 1.00 93.38 192 PHE A N 1
ATOM 1545 C CA . PHE A 1 192 ? 11.557 -5.535 -12.259 1.00 93.38 192 PHE A CA 1
ATOM 1546 C C . PHE A 1 192 ? 13.013 -5.169 -11.948 1.00 93.38 192 PHE A C 1
ATOM 1548 O O . PHE A 1 192 ? 13.282 -4.605 -10.886 1.00 93.38 192 PHE A O 1
ATOM 1555 N N . ARG A 1 193 ? 13.950 -5.406 -12.879 1.00 92.88 193 ARG A N 1
ATOM 1556 C CA . ARG A 1 193 ? 15.360 -4.999 -12.750 1.00 92.88 193 ARG A CA 1
ATOM 1557 C C . ARG A 1 193 ? 15.493 -3.488 -12.592 1.00 92.88 193 ARG A C 1
ATOM 1559 O O . ARG A 1 193 ? 16.206 -3.044 -11.693 1.00 92.88 193 ARG A O 1
ATOM 1566 N N . LEU A 1 194 ? 14.789 -2.702 -13.412 1.00 93.69 194 LEU A N 1
ATOM 1567 C CA . LEU A 1 194 ? 14.765 -1.240 -13.323 1.00 93.69 194 LEU A CA 1
ATOM 1568 C C . LEU A 1 194 ? 14.364 -0.779 -11.918 1.00 93.69 194 LEU A C 1
ATOM 1570 O O . LEU A 1 194 ? 15.074 0.021 -11.308 1.00 93.69 194 LEU A O 1
ATOM 1574 N N . ALA A 1 195 ? 13.261 -1.310 -11.390 1.00 94.75 195 ALA A N 1
ATOM 1575 C CA . ALA A 1 195 ? 12.779 -0.990 -10.053 1.00 94.75 195 ALA A CA 1
ATOM 1576 C C . ALA A 1 195 ? 13.770 -1.459 -8.971 1.00 94.75 195 ALA A C 1
ATOM 1578 O O . ALA A 1 195 ? 14.162 -0.684 -8.098 1.00 94.75 195 ALA A O 1
ATOM 1579 N N . ALA A 1 196 ? 14.253 -2.702 -9.054 1.00 94.19 196 ALA A N 1
ATOM 1580 C CA . ALA A 1 196 ? 15.139 -3.318 -8.067 1.00 94.19 196 ALA A CA 1
ATOM 1581 C C . ALA A 1 196 ? 16.441 -2.534 -7.827 1.00 94.19 196 ALA A C 1
ATOM 1583 O O . ALA A 1 196 ? 16.999 -2.610 -6.726 1.00 94.19 196 ALA A O 1
ATOM 1584 N N . ARG A 1 197 ? 16.885 -1.710 -8.787 1.00 94.69 197 ARG A N 1
ATOM 1585 C CA . ARG A 1 197 ? 18.024 -0.793 -8.610 1.00 94.69 197 ARG A CA 1
ATOM 1586 C C . ARG A 1 197 ? 17.869 0.159 -7.424 1.00 94.69 197 ARG A C 1
ATOM 1588 O O . ARG A 1 197 ? 18.860 0.556 -6.813 1.00 94.69 197 ARG A O 1
ATOM 1595 N N . TYR A 1 198 ? 16.631 0.495 -7.076 1.00 94.69 198 TYR A N 1
ATOM 1596 C CA . TYR A 1 198 ? 16.283 1.464 -6.039 1.00 94.69 198 TYR A CA 1
ATOM 1597 C C . TYR A 1 198 ? 15.986 0.817 -4.682 1.00 94.69 198 TYR A C 1
ATOM 1599 O O . TYR A 1 198 ? 15.665 1.515 -3.723 1.00 94.69 198 TYR A O 1
ATOM 1607 N N . ARG A 1 199 ? 16.148 -0.507 -4.539 1.00 93.19 199 ARG A N 1
ATOM 1608 C CA . ARG A 1 199 ? 15.761 -1.231 -3.314 1.00 93.19 199 ARG A CA 1
ATOM 1609 C C . ARG A 1 199 ? 16.481 -0.796 -2.032 1.00 93.19 199 ARG A C 1
ATOM 1611 O O . ARG A 1 199 ? 15.988 -1.075 -0.942 1.00 93.19 199 ARG A O 1
ATOM 1618 N N . ARG A 1 200 ? 17.654 -0.160 -2.156 1.00 92.94 200 ARG A N 1
ATOM 1619 C CA . ARG A 1 200 ? 18.488 0.340 -1.041 1.00 92.94 200 ARG A CA 1
ATOM 1620 C C . ARG A 1 200 ? 18.288 1.834 -0.744 1.00 92.94 200 ARG A C 1
ATOM 1622 O O . ARG A 1 200 ? 18.908 2.356 0.181 1.00 92.94 200 ARG A O 1
ATOM 1629 N N . VAL A 1 201 ? 17.467 2.528 -1.529 1.00 92.81 201 VAL A N 1
ATOM 1630 C CA . VAL A 1 201 ? 17.247 3.973 -1.415 1.00 92.81 201 VAL A CA 1
ATOM 1631 C C . VAL A 1 201 ? 16.196 4.242 -0.347 1.00 92.81 201 VAL A C 1
ATOM 1633 O O . VAL A 1 201 ? 15.050 3.826 -0.501 1.00 92.81 201 VAL A O 1
ATOM 1636 N N . THR A 1 202 ? 16.566 4.955 0.719 1.00 91.06 202 THR A N 1
ATOM 1637 C CA . THR A 1 202 ? 15.649 5.262 1.830 1.00 91.06 202 THR A CA 1
ATOM 1638 C C . THR A 1 202 ? 15.303 6.741 1.931 1.00 91.06 202 THR A C 1
ATOM 1640 O O . THR A 1 202 ? 14.261 7.110 2.470 1.00 91.06 202 THR A O 1
ATOM 1643 N N . SER A 1 203 ? 16.152 7.594 1.367 1.00 90.75 203 SER A N 1
ATOM 1644 C CA . SER A 1 203 ? 16.049 9.042 1.418 1.00 90.75 203 SER A CA 1
ATOM 1645 C C . SER A 1 203 ? 16.480 9.688 0.101 1.00 90.75 203 SER A C 1
ATOM 1647 O O . SER A 1 203 ? 17.146 9.091 -0.745 1.00 90.75 203 SER A O 1
ATOM 1649 N N . ARG A 1 204 ? 16.176 10.981 -0.035 1.00 90.75 204 ARG A N 1
ATOM 1650 C CA . ARG A 1 204 ? 16.612 11.816 -1.164 1.00 90.75 204 ARG A CA 1
ATOM 1651 C C . ARG A 1 204 ? 18.133 11.838 -1.366 1.00 90.75 204 ARG A C 1
ATOM 1653 O O . ARG A 1 204 ? 18.587 12.036 -2.490 1.00 90.75 204 ARG A O 1
ATOM 1660 N N . LYS A 1 205 ? 18.911 11.678 -0.291 1.00 89.94 205 LYS A N 1
ATOM 1661 C CA . LYS A 1 205 ? 20.382 11.749 -0.319 1.00 89.94 205 LYS A CA 1
ATOM 1662 C C . LYS A 1 205 ? 21.026 10.435 -0.778 1.00 89.94 205 LYS A C 1
ATOM 1664 O O . LYS A 1 205 ? 22.213 10.412 -1.088 1.00 89.94 205 LYS A O 1
ATOM 1669 N N . ASP A 1 206 ? 20.247 9.361 -0.893 1.00 91.00 206 ASP A N 1
ATOM 1670 C CA . ASP A 1 206 ? 20.739 8.016 -1.200 1.00 91.00 206 ASP A CA 1
ATOM 1671 C C . ASP A 1 206 ? 20.942 7.742 -2.693 1.00 91.00 206 ASP A C 1
ATOM 1673 O O . ASP A 1 206 ? 20.995 6.586 -3.106 1.00 91.00 206 ASP A O 1
ATOM 1677 N N . GLY A 1 207 ? 21.112 8.774 -3.522 1.00 88.00 207 GLY A N 1
ATOM 1678 C CA . GLY A 1 207 ? 21.400 8.595 -4.948 1.00 88.00 207 GLY A CA 1
ATOM 1679 C C . GLY A 1 207 ? 22.621 7.708 -5.215 1.00 88.00 207 GLY A C 1
ATOM 1680 O O . GLY A 1 207 ? 22.634 6.941 -6.172 1.00 88.00 207 GLY A O 1
ATOM 1681 N N . LYS A 1 208 ? 23.615 7.738 -4.317 1.00 90.38 208 LYS A N 1
ATOM 1682 C CA . LYS A 1 208 ? 24.807 6.874 -4.371 1.00 90.38 208 LYS A CA 1
ATOM 1683 C C . LYS A 1 208 ? 24.521 5.395 -4.061 1.00 90.38 208 LYS A C 1
ATOM 1685 O O . LYS A 1 208 ? 25.343 4.549 -4.377 1.00 90.38 208 LYS A O 1
ATOM 1690 N N . LYS A 1 209 ? 23.379 5.075 -3.438 1.00 92.06 209 LYS A N 1
ATOM 1691 C CA . LYS A 1 209 ? 22.955 3.696 -3.127 1.00 92.06 209 LYS A CA 1
ATOM 1692 C C . LYS A 1 209 ? 22.178 3.040 -4.274 1.00 92.06 209 LYS A C 1
ATOM 1694 O O . LYS A 1 209 ? 21.776 1.884 -4.137 1.00 92.06 209 LYS A O 1
ATOM 1699 N N . ILE A 1 210 ? 21.927 3.771 -5.364 1.00 92.94 210 ILE A N 1
ATOM 1700 C CA . ILE A 1 210 ? 21.289 3.230 -6.567 1.00 92.94 210 ILE A CA 1
ATOM 1701 C C . ILE A 1 210 ? 22.243 2.219 -7.197 1.00 92.94 210 ILE A C 1
ATOM 1703 O O . ILE A 1 210 ? 23.389 2.541 -7.500 1.00 92.94 210 ILE A O 1
ATOM 1707 N N . ILE A 1 211 ? 21.750 1.003 -7.399 1.00 92.62 211 ILE A N 1
ATOM 1708 C CA . ILE A 1 211 ? 22.523 -0.095 -7.978 1.00 9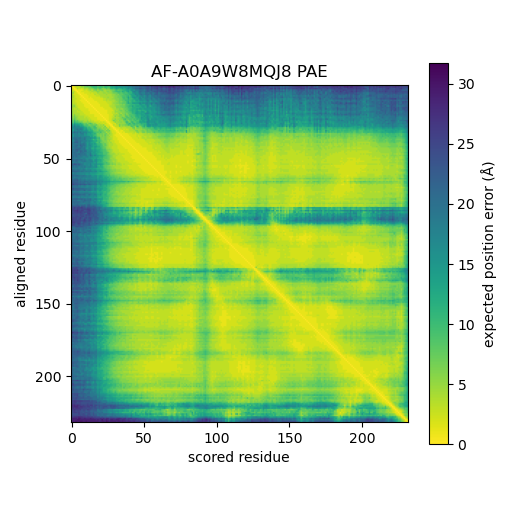2.62 211 ILE A CA 1
ATOM 1709 C C . ILE A 1 211 ? 22.713 0.154 -9.484 1.00 92.62 211 ILE A C 1
ATOM 1711 O O . ILE A 1 211 ? 21.803 0.637 -10.178 1.00 92.62 211 ILE A O 1
ATOM 1715 N N . ALA A 1 212 ? 23.904 -0.166 -9.992 1.00 91.12 212 ALA A N 1
ATOM 1716 C CA . ALA A 1 212 ? 24.225 -0.038 -11.408 1.00 91.12 212 ALA A CA 1
ATOM 1717 C C . ALA A 1 212 ? 23.372 -1.006 -12.262 1.00 91.12 212 ALA A C 1
ATOM 1719 O O . ALA A 1 212 ? 23.028 -2.090 -11.795 1.00 91.12 212 ALA A O 1
ATOM 1720 N N . PRO A 1 213 ? 23.023 -0.660 -13.516 1.00 88.44 213 PRO A N 1
ATOM 1721 C CA . PRO A 1 213 ? 22.179 -1.514 -14.367 1.00 88.44 213 PRO A CA 1
ATOM 1722 C C . PRO A 1 213 ? 22.720 -2.937 -14.596 1.00 88.44 213 PRO A C 1
ATOM 1724 O O . PRO A 1 213 ? 21.939 -3.887 -14.699 1.00 88.44 213 PRO A O 1
ATOM 1727 N N . ASN A 1 214 ? 24.048 -3.070 -14.639 1.00 88.62 214 ASN A N 1
ATOM 1728 C CA . ASN A 1 214 ? 24.764 -4.314 -14.937 1.00 88.62 214 ASN A CA 1
ATOM 1729 C C . ASN A 1 214 ? 25.272 -5.029 -13.675 1.00 88.62 214 ASN A C 1
ATOM 1731 O O . ASN A 1 214 ? 26.080 -5.945 -13.773 1.00 88.62 214 ASN A O 1
ATOM 1735 N N . ASP A 1 215 ? 24.836 -4.601 -12.488 1.00 89.75 215 ASP A N 1
ATOM 1736 C CA . ASP A 1 215 ? 25.278 -5.207 -11.235 1.00 89.75 215 ASP A CA 1
ATOM 1737 C C . ASP A 1 215 ? 24.767 -6.661 -11.127 1.00 89.75 215 ASP A C 1
ATOM 1739 O O . ASP A 1 215 ? 23.565 -6.896 -11.329 1.00 89.75 215 ASP A O 1
ATOM 1743 N N . PRO A 1 216 ? 25.634 -7.637 -10.792 1.00 86.56 216 PRO A N 1
ATOM 1744 C CA . PRO A 1 216 ? 25.257 -9.047 -10.665 1.00 86.56 216 PRO A CA 1
ATOM 1745 C C . PRO A 1 216 ? 24.225 -9.306 -9.558 1.00 86.56 216 PRO A C 1
ATOM 1747 O O . PRO A 1 216 ? 23.596 -10.359 -9.529 1.00 86.56 216 PRO A O 1
ATOM 1750 N N . ILE A 1 217 ? 24.010 -8.353 -8.645 1.00 86.69 217 ILE A N 1
ATOM 1751 C CA . ILE A 1 217 ? 23.024 -8.467 -7.567 1.00 86.69 217 ILE A CA 1
ATOM 1752 C C . ILE A 1 217 ? 21.565 -8.298 -8.037 1.00 86.69 217 ILE A C 1
ATOM 1754 O O . ILE A 1 217 ? 20.633 -8.439 -7.229 1.00 86.69 217 ILE A O 1
ATOM 1758 N N . LEU A 1 218 ? 21.367 -7.890 -9.295 1.00 85.75 218 LEU A N 1
ATOM 1759 C CA . LEU A 1 218 ? 20.067 -7.786 -9.952 1.00 85.75 218 LEU A CA 1
ATOM 1760 C C . LEU A 1 218 ? 19.701 -9.135 -10.598 1.00 85.75 218 LEU A C 1
ATOM 1762 O O . LEU A 1 218 ? 20.579 -9.808 -11.132 1.00 85.75 218 LEU A O 1
ATOM 1766 N N . PRO A 1 219 ? 18.415 -9.530 -10.590 1.00 80.31 219 PRO A N 1
ATOM 1767 C CA . PRO A 1 219 ? 17.980 -10.803 -11.172 1.00 80.31 219 PRO A CA 1
ATOM 1768 C C . PRO A 1 219 ? 18.309 -10.870 -12.668 1.00 80.31 219 PRO A C 1
ATOM 1770 O O . PRO A 1 219 ? 18.252 -9.820 -13.308 1.00 80.31 219 PRO A O 1
ATOM 1773 N N . PRO A 1 220 ? 18.639 -12.047 -13.232 1.00 76.56 220 PRO A N 1
ATOM 1774 C CA . PRO A 1 220 ? 19.097 -12.200 -14.616 1.00 76.56 220 PRO A CA 1
ATOM 1775 C C . PRO A 1 220 ? 18.104 -11.642 -15.646 1.00 76.56 220 PRO A C 1
ATOM 1777 O O . PRO A 1 220 ? 16.914 -11.484 -15.378 1.00 76.56 220 PRO A O 1
ATOM 1780 N N . GLN A 1 221 ? 18.615 -11.276 -16.822 1.00 74.44 221 GLN A N 1
ATOM 1781 C CA . GLN A 1 221 ? 17.780 -10.815 -17.934 1.00 74.44 221 GLN A CA 1
ATOM 1782 C C . GLN A 1 221 ? 17.000 -12.001 -18.531 1.00 74.44 221 GLN A C 1
ATOM 1784 O O . GLN A 1 221 ? 17.532 -13.106 -18.592 1.00 74.44 221 GLN A O 1
ATOM 1789 N N . GLY A 1 222 ? 15.760 -11.768 -18.976 1.00 72.06 222 GLY A N 1
ATOM 1790 C CA . GLY A 1 222 ? 15.004 -12.723 -19.800 1.00 72.06 222 GLY A CA 1
ATOM 1791 C C . GLY A 1 222 ? 13.993 -13.632 -19.089 1.00 72.06 222 GLY A C 1
ATOM 1792 O O . GLY A 1 222 ? 13.293 -14.362 -19.780 1.00 72.06 222 GLY A O 1
ATOM 1793 N N . GLN A 1 223 ? 13.859 -13.583 -17.756 1.00 73.50 223 GLN A N 1
ATOM 1794 C CA . GLN A 1 223 ? 12.808 -14.325 -17.044 1.00 73.50 223 GLN A CA 1
ATOM 1795 C C . GLN A 1 223 ? 11.853 -13.383 -16.311 1.00 73.50 223 GLN A C 1
ATOM 1797 O O . GLN A 1 223 ? 12.257 -12.663 -15.393 1.00 73.50 223 GLN A O 1
ATOM 1802 N N . ASP A 1 224 ? 10.586 -13.399 -16.723 1.00 80.75 224 ASP A N 1
ATOM 1803 C CA . ASP A 1 224 ? 9.539 -12.609 -16.085 1.00 80.75 224 ASP A CA 1
ATOM 1804 C C . ASP A 1 224 ? 9.359 -13.002 -14.619 1.00 80.75 224 ASP A C 1
ATOM 1806 O O . ASP A 1 224 ? 9.519 -14.154 -14.208 1.00 80.75 224 ASP A O 1
ATOM 1810 N N . PHE A 1 225 ? 9.043 -11.998 -13.810 1.00 80.88 225 PHE A N 1
ATOM 1811 C CA . PHE A 1 225 ? 8.880 -12.141 -12.381 1.00 80.88 225 PHE A CA 1
ATOM 1812 C C . PHE A 1 225 ? 7.400 -12.316 -12.034 1.00 80.88 225 PHE A C 1
ATOM 1814 O O . PHE A 1 225 ? 6.584 -11.423 -12.265 1.00 80.88 225 PHE A O 1
ATOM 1821 N N . TYR A 1 226 ? 7.080 -13.450 -11.413 1.00 80.94 226 TYR A N 1
ATOM 1822 C CA . TYR A 1 226 ? 5.727 -13.817 -11.008 1.00 80.94 226 TYR A CA 1
ATOM 1823 C C . TYR A 1 226 ? 5.598 -13.756 -9.481 1.00 80.94 226 TYR A C 1
ATOM 1825 O O . TYR A 1 226 ? 5.835 -14.755 -8.800 1.00 80.94 226 TYR A O 1
ATOM 1833 N N . PRO A 1 227 ? 5.223 -12.604 -8.890 1.00 74.31 227 PRO A N 1
ATOM 1834 C CA . PRO A 1 227 ? 5.084 -12.483 -7.441 1.00 74.31 227 PRO A CA 1
ATOM 1835 C C . PRO A 1 227 ? 3.981 -13.362 -6.859 1.00 74.31 227 PRO A C 1
ATOM 1837 O O . PRO A 1 227 ? 3.935 -13.505 -5.646 1.00 74.31 227 PRO A O 1
ATOM 1840 N N . LEU A 1 228 ? 3.071 -13.884 -7.683 1.00 74.50 228 LEU A N 1
ATOM 1841 C CA . LEU A 1 228 ? 1.936 -14.698 -7.250 1.00 74.50 228 LEU A CA 1
ATOM 1842 C C . LEU A 1 228 ? 1.886 -16.056 -7.947 1.00 74.50 228 LEU A C 1
ATOM 1844 O O . LEU A 1 228 ? 0.806 -16.636 -8.031 1.00 74.50 228 LEU A O 1
ATOM 1848 N N . ALA A 1 229 ? 3.029 -16.543 -8.448 1.00 65.19 229 ALA A N 1
ATOM 1849 C CA . ALA A 1 229 ? 3.110 -17.902 -8.963 1.00 65.19 229 ALA A CA 1
ATOM 1850 C C . ALA A 1 229 ? 2.569 -18.864 -7.902 1.00 65.19 229 ALA A C 1
ATOM 1852 O O . ALA A 1 229 ? 2.999 -18.833 -6.744 1.00 65.19 229 ALA A O 1
ATOM 1853 N N . THR A 1 230 ? 1.580 -19.657 -8.302 1.00 48.12 230 THR A N 1
ATOM 1854 C CA . THR A 1 230 ? 0.915 -20.642 -7.461 1.00 48.12 230 THR A CA 1
ATOM 1855 C C . THR A 1 230 ? 1.973 -21.614 -6.966 1.00 48.12 230 THR A C 1
ATOM 1857 O O . THR A 1 230 ? 2.444 -22.464 -7.714 1.00 48.12 230 THR A O 1
ATOM 1860 N N . THR A 1 231 ? 2.402 -21.468 -5.715 1.00 44.78 231 THR A N 1
ATOM 1861 C CA . THR A 1 231 ? 3.013 -22.595 -5.018 1.00 44.78 231 THR A CA 1
ATOM 1862 C C . THR A 1 231 ? 1.856 -23.553 -4.770 1.00 44.78 231 THR A C 1
ATOM 1864 O O . THR A 1 231 ? 1.010 -23.282 -3.918 1.00 44.78 231 THR A O 1
ATOM 1867 N N . ILE A 1 232 ? 1.735 -24.542 -5.657 1.00 34.72 232 ILE A N 1
A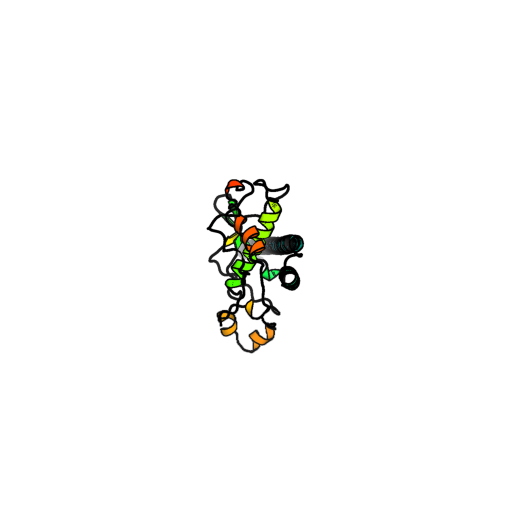TOM 1868 C CA . ILE A 1 232 ? 0.869 -25.708 -5.472 1.00 34.72 232 ILE A CA 1
ATOM 1869 C C . ILE A 1 232 ? 1.396 -26.480 -4.265 1.00 34.72 232 ILE A C 1
ATOM 1871 O O . ILE A 1 232 ? 2.640 -26.615 -4.171 1.00 34.72 232 ILE A O 1
#

Mean predicted aligned error: 7.97 Å

Organism: NCBI:txid84603

pLDDT: mean 87.74, std 9.04, range [34.72, 96.62]

Sequence (232 aa):
MITLEQAASFVTHLSTLRLCLIEANQAGDEEHDQKKLDEQKEQAQEMRRRNLRGWRLAACKQVRKHHGMEECLRILDAIPLNVHSGDESAHVGGTNKYQVLHQRWRNPSLRLFFKFLDWLHLAHRFGGTHRAGRGAFPRWRVRSQKVDPADAPPGLPKNFYCPSYLASLDEGDLKLLKVQPPVELAIPAEIFRLAARYRRVTSRKDGKKIIAPNDPILPPQGQDFYPLATTI

Solvent-accessible surface area (backbone atoms only — not comparable to full-atom values): 13084 Å² total; per-residue (Å²): 134,84,52,73,66,58,56,49,53,50,54,51,50,53,51,51,52,51,50,55,50,51,51,53,52,51,52,52,50,52,51,52,52,50,52,51,53,50,53,52,52,50,53,54,45,49,54,50,28,50,52,50,50,51,45,38,53,53,38,42,61,76,49,36,90,44,70,46,32,52,58,51,46,54,51,63,68,71,52,60,62,73,76,72,48,59,61,46,86,41,82,59,90,92,44,75,30,33,31,36,39,37,48,69,44,45,21,76,46,52,57,57,46,58,47,46,40,54,18,34,33,48,38,61,43,23,66,87,47,65,51,55,56,88,74,90,71,76,69,36,76,43,82,40,90,52,69,42,88,72,76,72,75,57,59,43,35,49,66,52,40,18,70,72,42,62,70,70,48,55,76,66,57,52,59,68,31,46,66,32,74,67,66,89,47,48,40,42,26,67,59,51,41,58,11,56,26,32,72,69,48,57,52,70,83,32,32,84,49,48,51,61,94,84,43,85,92,47,75,68,86,87,53,66,44,51,49,52,65,79,83,124

Radius of gyration: 26.17 Å; Cα contacts (8 Å, |Δi|>4): 278; chains: 1; bounding box: 61×49×86 Å